Protein AF-A0A2N8KEJ4-F1 (afdb_monomer_lite)

Structure (mmCIF, N/CA/C/O backbone):
data_AF-A0A2N8KEJ4-F1
#
_entry.id   AF-A0A2N8KEJ4-F1
#
loop_
_atom_site.group_PDB
_atom_site.id
_atom_site.type_symbol
_atom_site.label_atom_id
_atom_site.label_alt_id
_atom_site.label_comp_id
_atom_site.label_asym_id
_atom_site.label_entity_id
_atom_site.label_seq_id
_atom_site.pdbx_PDB_ins_code
_atom_site.Cartn_x
_atom_site.Cartn_y
_atom_site.Cartn_z
_atom_site.occupancy
_atom_site.B_iso_or_equiv
_atom_site.auth_seq_id
_atom_site.auth_comp_id
_atom_site.auth_asym_id
_atom_site.auth_atom_id
_atom_site.pdbx_PDB_model_num
ATOM 1 N N . MET A 1 1 ? -19.110 2.164 24.498 1.00 31.22 1 MET A N 1
ATOM 2 C CA . MET A 1 1 ? -17.931 2.039 23.625 1.00 31.22 1 MET A CA 1
ATOM 3 C C . MET A 1 1 ? -18.354 2.560 22.274 1.00 31.22 1 MET A C 1
ATOM 5 O O . MET A 1 1 ? -19.252 1.984 21.683 1.00 31.22 1 MET A O 1
ATOM 9 N N . THR A 1 2 ? -17.861 3.727 21.879 1.00 30.08 2 THR A N 1
ATOM 10 C CA . THR A 1 2 ? -18.043 4.241 20.520 1.00 30.08 2 THR A CA 1
ATOM 11 C C . THR A 1 2 ? -17.070 3.472 19.640 1.00 30.08 2 THR A C 1
ATOM 13 O O . THR A 1 2 ? -15.875 3.493 19.931 1.00 30.08 2 THR A O 1
ATOM 16 N N . ASP A 1 3 ? -17.582 2.759 18.638 1.00 35.62 3 ASP A N 1
ATOM 17 C CA . ASP A 1 3 ? -16.768 2.074 17.635 1.00 35.62 3 ASP A CA 1
ATOM 18 C C . ASP A 1 3 ? -15.816 3.083 16.989 1.00 35.62 3 ASP A C 1
ATOM 20 O O . ASP A 1 3 ? -16.220 3.938 16.206 1.00 35.62 3 ASP A O 1
ATOM 24 N N . LEU A 1 4 ? -14.538 3.011 17.360 1.00 32.78 4 LEU A N 1
ATOM 25 C CA . LEU A 1 4 ? -13.456 3.823 16.791 1.00 32.78 4 LEU A CA 1
ATOM 26 C C . LEU A 1 4 ? -13.095 3.386 15.358 1.00 32.78 4 LEU A C 1
ATOM 28 O O . LEU A 1 4 ? -12.253 4.016 14.726 1.00 32.78 4 LEU A O 1
ATOM 32 N N . PHE A 1 5 ? -13.760 2.347 14.845 1.00 39.84 5 PHE A N 1
ATOM 33 C CA . PHE A 1 5 ? -13.543 1.737 13.536 1.00 39.84 5 PHE A CA 1
ATOM 34 C C . PHE A 1 5 ? -14.835 1.684 12.712 1.00 39.84 5 PHE A C 1
ATOM 36 O O . PHE A 1 5 ? -15.140 0.672 12.087 1.00 39.84 5 PHE A O 1
ATOM 43 N N . ILE A 1 6 ? -15.619 2.770 12.705 1.00 38.09 6 ILE A N 1
ATOM 44 C CA . ILE A 1 6 ? -16.699 2.901 11.717 1.00 38.09 6 ILE A CA 1
ATOM 45 C C . ILE A 1 6 ? -16.049 2.776 10.328 1.00 38.09 6 ILE A C 1
ATOM 47 O O . ILE A 1 6 ? -15.115 3.538 10.053 1.00 38.09 6 ILE A O 1
ATOM 51 N N . PRO A 1 7 ? -16.500 1.847 9.462 1.00 41.84 7 PRO A N 1
ATOM 52 C CA . PRO A 1 7 ? -15.984 1.740 8.107 1.00 41.84 7 PRO A CA 1
ATOM 53 C C . PRO A 1 7 ? -16.160 3.099 7.437 1.00 41.84 7 PRO A C 1
ATOM 55 O O . PRO A 1 7 ? -17.272 3.631 7.390 1.00 41.84 7 PRO A O 1
ATOM 58 N N . THR A 1 8 ? -15.058 3.695 6.984 1.00 46.25 8 THR A N 1
ATOM 59 C CA . THR A 1 8 ? -15.081 4.912 6.168 1.00 46.25 8 THR A CA 1
ATOM 60 C C . THR A 1 8 ? -16.112 4.727 5.066 1.00 46.25 8 THR A C 1
ATOM 62 O O . THR A 1 8 ? -16.034 3.725 4.358 1.00 46.25 8 THR A O 1
ATOM 65 N N . GLN A 1 9 ? -17.073 5.653 4.955 1.00 46.47 9 GLN A N 1
ATOM 66 C CA . GLN A 1 9 ? -18.125 5.606 3.937 1.00 46.47 9 GLN A CA 1
ATOM 67 C C . GLN A 1 9 ? -17.502 5.325 2.568 1.00 46.47 9 GLN A C 1
ATOM 69 O O . GLN A 1 9 ? -16.733 6.133 2.045 1.00 46.47 9 GLN A O 1
ATOM 74 N N . GLN A 1 10 ? -17.790 4.132 2.050 1.00 56.91 10 GLN A N 1
ATOM 75 C CA . GLN A 1 10 ? -17.209 3.613 0.826 1.00 56.91 10 GLN A CA 1
ATOM 76 C C . GLN A 1 10 ? -17.899 4.248 -0.382 1.00 56.91 10 GLN A C 1
ATOM 78 O O . GLN A 1 10 ? -18.987 4.822 -0.293 1.00 56.91 10 GLN A O 1
ATOM 83 N N . THR A 1 11 ? -17.230 4.182 -1.528 1.00 53.50 11 THR A N 1
ATOM 84 C CA . THR A 1 11 ? -17.717 4.725 -2.794 1.00 53.50 11 THR A CA 1
ATOM 85 C C . THR A 1 11 ? -19.124 4.219 -3.102 1.00 53.50 11 THR A C 1
ATOM 87 O O . THR A 1 11 ? -19.330 3.031 -3.342 1.00 53.50 11 THR A O 1
ATOM 90 N N . SER A 1 12 ? -20.098 5.129 -3.134 1.00 65.56 12 SER A N 1
ATOM 91 C CA . SER A 1 12 ? -21.459 4.810 -3.551 1.00 65.56 12 SER A CA 1
ATOM 92 C C . SER A 1 12 ? -21.474 4.493 -5.049 1.00 65.56 12 SER A C 1
ATOM 94 O O . SER A 1 12 ? -21.357 5.403 -5.872 1.00 65.56 12 SER A O 1
ATOM 96 N N . GLY A 1 13 ? -21.614 3.220 -5.413 1.00 83.81 13 GLY A N 1
ATOM 97 C CA . GLY A 1 13 ? -21.764 2.794 -6.803 1.00 83.81 13 GLY A CA 1
ATOM 98 C C . GLY A 1 13 ? -21.164 1.416 -7.079 1.00 83.81 13 GLY A C 1
ATOM 99 O O . GLY A 1 13 ? -20.480 0.865 -6.217 1.00 83.81 13 GLY A O 1
ATOM 100 N N . PRO A 1 14 ? -21.408 0.854 -8.275 1.00 93.00 14 PRO A N 1
ATOM 101 C CA . PRO A 1 14 ? -20.879 -0.450 -8.635 1.00 93.00 14 PRO A CA 1
ATOM 102 C C . PRO A 1 14 ? -19.350 -0.485 -8.603 1.00 93.00 14 PRO A C 1
ATOM 104 O O . PRO A 1 14 ? -18.699 0.442 -9.084 1.00 93.00 14 PRO A O 1
ATOM 107 N N . VAL A 1 15 ? -18.789 -1.579 -8.089 1.00 93.88 15 VAL A N 1
ATOM 108 C CA . VAL A 1 15 ? -17.341 -1.817 -8.040 1.00 93.88 15 VAL A CA 1
ATOM 109 C C . VAL A 1 15 ? -16.977 -3.080 -8.808 1.00 93.88 15 VAL A C 1
ATOM 111 O O . VAL A 1 15 ? -17.753 -4.036 -8.869 1.00 93.88 15 VAL A O 1
ATOM 114 N N . GLU A 1 16 ? -15.786 -3.086 -9.396 1.00 94.62 16 GLU A N 1
ATOM 115 C CA . GLU A 1 16 ? -15.194 -4.261 -10.030 1.00 94.62 16 GLU A CA 1
ATOM 116 C C . GLU A 1 16 ? -14.174 -4.891 -9.073 1.00 94.62 16 GLU A C 1
ATOM 118 O O . GLU A 1 16 ? -13.400 -4.192 -8.416 1.00 94.62 16 GLU A O 1
ATOM 123 N N . CYS A 1 17 ? -14.208 -6.215 -8.947 1.00 95.44 17 CYS A N 1
ATOM 124 C CA . CYS A 1 17 ? -13.265 -6.968 -8.139 1.00 95.44 17 CYS A CA 1
ATOM 125 C C . CYS A 1 17 ? -12.987 -8.340 -8.765 1.00 95.44 17 CYS A C 1
ATOM 127 O O . CYS A 1 17 ? -13.848 -9.223 -8.757 1.00 95.44 17 CYS A O 1
ATOM 129 N N . LEU A 1 18 ? -11.758 -8.513 -9.261 1.00 94.75 18 LEU A N 1
ATOM 130 C CA . LEU A 1 18 ? -11.230 -9.760 -9.832 1.00 94.75 18 LEU A CA 1
ATOM 131 C C . LEU A 1 18 ? -12.086 -10.328 -10.983 1.00 94.75 18 LEU A C 1
ATOM 133 O O . LEU A 1 18 ? -12.315 -11.529 -11.087 1.00 94.75 18 LEU A O 1
ATOM 137 N N . GLY A 1 19 ? -12.563 -9.460 -11.870 1.00 94.25 19 GLY A N 1
ATOM 138 C CA . GLY A 1 19 ? -13.395 -9.773 -13.031 1.00 94.25 19 GLY A CA 1
ATOM 139 C C . GLY A 1 19 ? -14.899 -9.810 -12.745 1.00 94.25 19 GLY A C 1
ATOM 140 O O . GLY A 1 19 ? -15.677 -10.088 -13.657 1.00 94.25 19 GLY A O 1
ATOM 141 N N . GLN A 1 20 ? -15.324 -9.533 -11.510 1.00 96.19 20 GLN A N 1
ATOM 142 C CA . GLN A 1 20 ? -16.729 -9.544 -11.099 1.00 96.19 20 GLN A CA 1
ATOM 143 C C . GLN A 1 20 ? -17.221 -8.137 -10.759 1.00 96.19 20 GLN A C 1
ATOM 145 O O . GLN A 1 20 ? -16.488 -7.331 -10.192 1.00 96.19 20 GLN A O 1
ATOM 150 N N . THR A 1 21 ? -18.483 -7.841 -11.073 1.00 97.06 21 THR A N 1
ATOM 151 C CA . THR A 1 21 ? -19.117 -6.560 -10.732 1.00 97.06 21 THR A CA 1
ATOM 152 C C . THR A 1 21 ? -20.064 -6.728 -9.552 1.00 97.06 21 THR A C 1
ATOM 154 O O . THR A 1 21 ? -20.943 -7.588 -9.568 1.00 97.06 21 THR A O 1
ATOM 157 N N . PHE A 1 22 ? -19.921 -5.857 -8.560 1.00 96.75 22 PHE A N 1
ATOM 158 C CA . PHE A 1 22 ? -20.771 -5.783 -7.378 1.00 96.75 22 PHE A CA 1
ATOM 159 C C . PHE A 1 22 ? -21.518 -4.448 -7.359 1.00 96.75 22 PHE A C 1
ATOM 161 O O . PHE A 1 22 ? -21.006 -3.463 -7.889 1.00 96.75 22 PHE A O 1
ATOM 168 N N . PRO A 1 23 ? -22.716 -4.375 -6.758 1.00 96.31 23 PRO A N 1
ATOM 169 C CA . PRO A 1 23 ? -23.488 -3.133 -6.700 1.00 96.31 23 PRO A CA 1
ATOM 170 C C . PRO A 1 23 ? -22.874 -2.066 -5.777 1.00 96.31 23 PRO A C 1
ATOM 172 O O . PRO A 1 23 ? -23.171 -0.887 -5.956 1.00 96.31 23 PRO A O 1
ATOM 175 N N . SER A 1 24 ? -22.041 -2.470 -4.813 1.00 94.31 24 SER A N 1
ATOM 176 C CA . SER A 1 24 ? -21.255 -1.591 -3.940 1.00 94.31 24 SER A CA 1
ATOM 177 C C . SER A 1 24 ? -20.043 -2.328 -3.363 1.00 94.31 24 SER A C 1
ATOM 179 O O . SER A 1 24 ? -19.950 -3.558 -3.476 1.00 94.31 24 SER A O 1
ATOM 181 N N . ASP A 1 25 ? -19.127 -1.588 -2.730 1.00 90.19 25 ASP A N 1
ATOM 182 C CA . ASP A 1 25 ? -17.984 -2.186 -2.035 1.00 90.19 25 ASP A CA 1
ATOM 183 C C . ASP A 1 25 ? -18.412 -3.017 -0.815 1.00 90.19 25 ASP A C 1
ATOM 185 O O . ASP A 1 25 ? -17.851 -4.082 -0.569 1.00 90.19 25 ASP A O 1
ATOM 189 N N . GLU A 1 26 ? -19.489 -2.629 -0.130 1.00 92.69 26 GLU A N 1
ATOM 190 C CA . GLU A 1 26 ? -20.069 -3.419 0.958 1.00 92.69 26 GLU A CA 1
ATOM 191 C C . GLU A 1 26 ? -20.586 -4.765 0.445 1.00 92.69 26 GLU A C 1
ATOM 193 O O . GLU A 1 26 ? -20.315 -5.802 1.046 1.00 92.69 26 GLU A O 1
ATOM 198 N N . ALA A 1 27 ? -21.278 -4.778 -0.700 1.00 96.06 27 ALA A N 1
ATOM 199 C CA . ALA A 1 27 ? -21.768 -6.016 -1.301 1.00 96.06 27 ALA A CA 1
ATOM 200 C C . ALA A 1 27 ? -20.617 -6.930 -1.758 1.00 96.06 27 ALA A C 1
ATOM 202 O O . ALA A 1 27 ? -20.693 -8.151 -1.589 1.00 96.06 27 ALA A O 1
ATOM 203 N N . ARG A 1 28 ? -19.533 -6.346 -2.295 1.00 96.12 28 ARG A N 1
ATOM 204 C CA . ARG A 1 28 ? -18.277 -7.060 -2.577 1.00 96.12 28 ARG A CA 1
ATOM 205 C C . ARG A 1 28 ? -17.720 -7.670 -1.291 1.00 96.12 28 ARG A C 1
ATOM 207 O O . ARG A 1 28 ? -17.462 -8.873 -1.248 1.00 96.12 28 ARG A O 1
ATOM 214 N N . ARG A 1 29 ? -17.558 -6.870 -0.237 1.00 95.25 29 ARG A N 1
ATOM 215 C CA . ARG A 1 29 ? -17.000 -7.314 1.045 1.00 95.25 29 ARG A CA 1
ATOM 216 C C . ARG A 1 29 ? -17.838 -8.424 1.677 1.00 95.25 29 ARG A C 1
ATOM 218 O O . ARG A 1 29 ? -17.288 -9.443 2.083 1.00 95.25 29 ARG A O 1
ATOM 225 N N . GLU A 1 30 ? -19.162 -8.280 1.717 1.00 97.56 30 GLU A N 1
ATOM 226 C CA . GLU A 1 30 ? -20.077 -9.308 2.228 1.00 97.56 30 GLU A CA 1
ATOM 227 C C . GLU A 1 30 ? -19.959 -10.632 1.466 1.00 97.56 30 GLU A C 1
ATOM 229 O O . GLU A 1 30 ? -20.004 -11.703 2.075 1.00 97.56 30 GLU A O 1
ATOM 234 N N . HIS A 1 31 ? -19.817 -10.573 0.139 1.00 97.94 31 HIS A N 1
ATOM 235 C CA . HIS A 1 31 ? -19.620 -11.759 -0.688 1.00 97.94 31 HIS A CA 1
ATOM 236 C C . HIS A 1 31 ? -18.330 -12.495 -0.307 1.00 97.94 31 HIS A C 1
ATOM 238 O O . HIS A 1 31 ? -18.370 -13.681 0.027 1.00 97.94 31 HIS A O 1
ATOM 244 N N . TYR A 1 32 ? -17.197 -11.793 -0.284 1.00 98.38 32 TYR A N 1
ATOM 245 C CA . TYR A 1 32 ? -15.905 -12.411 0.012 1.00 98.38 32 TYR A CA 1
ATOM 246 C C . TYR A 1 32 ? -15.744 -12.819 1.482 1.00 98.38 32 TYR A C 1
ATOM 248 O O . TYR A 1 32 ? -15.066 -13.806 1.764 1.00 98.38 32 TYR A O 1
ATOM 256 N N . LEU A 1 33 ? -16.407 -12.143 2.426 1.00 98.44 33 LEU A N 1
ATOM 257 C CA . LEU A 1 33 ? -16.459 -12.585 3.822 1.00 98.44 33 LEU A CA 1
ATOM 258 C C . LEU A 1 33 ? -17.188 -13.919 3.980 1.00 98.44 33 LEU A C 1
ATOM 260 O O . LEU A 1 33 ? -16.747 -14.756 4.763 1.00 98.44 33 LEU A O 1
ATOM 264 N N . LYS A 1 34 ? -18.271 -14.152 3.226 1.00 98.50 34 LYS A N 1
ATOM 265 C CA . LYS A 1 34 ? -18.960 -15.454 3.223 1.00 98.50 34 LYS A CA 1
ATOM 266 C C . LYS A 1 34 ? -18.036 -16.557 2.708 1.00 98.50 34 LYS A C 1
ATOM 268 O O . LYS A 1 34 ? -17.926 -17.594 3.357 1.00 98.50 34 LYS A O 1
ATOM 273 N N . LEU A 1 35 ? -17.318 -16.304 1.611 1.00 98.38 35 LEU A N 1
ATOM 274 C CA . LEU A 1 35 ? -16.328 -17.246 1.075 1.00 98.38 35 LEU A CA 1
ATOM 275 C C . LEU A 1 35 ? -15.191 -17.512 2.070 1.00 98.38 35 LEU A C 1
ATOM 277 O O . LEU A 1 35 ? -14.803 -18.661 2.277 1.00 98.38 35 LEU A O 1
ATOM 281 N N . LEU A 1 36 ? -14.678 -16.471 2.731 1.00 98.25 36 LEU A N 1
ATOM 282 C CA . LEU A 1 36 ? -13.646 -16.616 3.757 1.00 98.25 36 LEU A CA 1
ATOM 283 C C . LEU A 1 36 ? -14.159 -17.445 4.944 1.00 98.25 36 LEU A C 1
ATOM 285 O O . LEU A 1 36 ? -13.473 -18.362 5.386 1.00 98.25 36 LEU A O 1
ATOM 289 N N . ALA A 1 37 ? -15.381 -17.191 5.417 1.00 98.25 37 ALA A N 1
ATOM 290 C CA . ALA A 1 37 ? -16.003 -17.955 6.499 1.00 98.25 37 ALA A CA 1
ATOM 291 C C . ALA A 1 37 ? -16.189 -19.441 6.147 1.00 98.25 37 ALA A C 1
ATOM 293 O O . ALA A 1 37 ? -16.113 -20.303 7.023 1.00 98.25 37 ALA A O 1
ATOM 294 N N . GLU A 1 38 ? -16.425 -19.767 4.875 1.00 98.00 38 GLU A N 1
ATOM 295 C CA . GLU A 1 38 ? -16.440 -21.151 4.396 1.00 98.00 38 GLU A CA 1
ATOM 296 C C . GLU A 1 38 ? -15.037 -21.766 4.393 1.00 98.00 38 GLU A C 1
ATOM 298 O O . GLU A 1 38 ? -14.866 -22.874 4.901 1.00 98.00 38 GLU A O 1
ATOM 303 N N . LYS A 1 39 ? -14.023 -21.038 3.906 1.00 97.00 39 LYS A N 1
ATOM 304 C CA . LYS A 1 39 ? -12.620 -21.490 3.917 1.00 97.00 39 LYS A CA 1
ATOM 305 C C . LYS A 1 39 ? -12.096 -21.746 5.330 1.00 97.00 39 LYS A C 1
ATOM 307 O O . LYS A 1 39 ? -11.392 -22.726 5.541 1.00 97.00 39 LYS A O 1
ATOM 312 N N . LEU A 1 40 ? -12.484 -20.938 6.316 1.00 97.06 40 LEU A N 1
ATOM 313 C CA . LEU A 1 40 ? -12.072 -21.107 7.718 1.00 97.06 40 LEU A CA 1
ATOM 314 C C . LEU A 1 40 ? -12.573 -22.411 8.369 1.00 97.06 40 LEU A C 1
ATOM 316 O O . LEU A 1 40 ? -12.001 -22.862 9.368 1.00 97.06 40 LEU A O 1
ATOM 320 N N . LYS A 1 41 ? -13.605 -23.047 7.799 1.00 96.56 41 LYS A N 1
ATOM 321 C CA . LYS A 1 41 ? -14.108 -24.355 8.249 1.00 96.56 41 LYS A CA 1
ATOM 322 C C . LYS A 1 41 ? -13.265 -25.525 7.742 1.00 96.56 41 LYS A C 1
ATOM 324 O O . LYS A 1 41 ? -13.420 -26.626 8.265 1.00 96.56 41 LYS A O 1
ATOM 329 N N . ASP A 1 42 ? -12.407 -25.309 6.745 1.00 96.44 42 ASP A N 1
ATOM 330 C CA . ASP A 1 42 ? -11.531 -26.338 6.188 1.00 96.44 42 ASP A CA 1
ATOM 331 C C . ASP A 1 42 ? -10.339 -26.607 7.134 1.00 96.44 42 ASP A C 1
ATOM 333 O O . ASP A 1 42 ? -9.504 -25.720 7.354 1.00 96.44 42 ASP A O 1
ATOM 337 N N . PRO A 1 43 ? -10.215 -27.825 7.701 1.00 95.06 4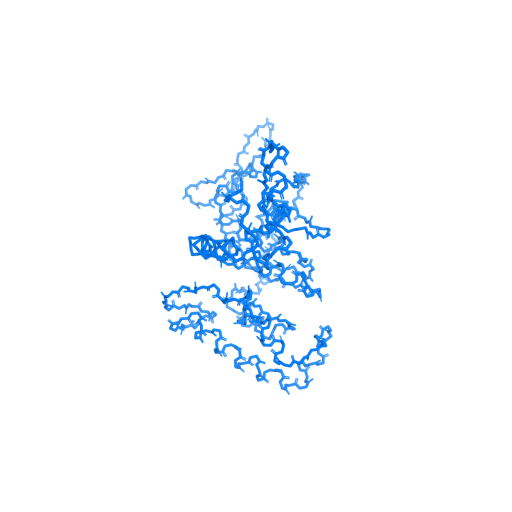3 PRO A N 1
ATOM 338 C CA . PRO A 1 43 ? -9.094 -28.169 8.566 1.00 95.06 43 PRO A CA 1
ATOM 339 C C . PRO A 1 43 ? -7.737 -28.126 7.858 1.00 95.06 43 PRO A C 1
ATOM 341 O O . PRO A 1 43 ? -6.739 -27.853 8.521 1.00 95.06 43 PRO A O 1
ATOM 344 N N . GLU A 1 44 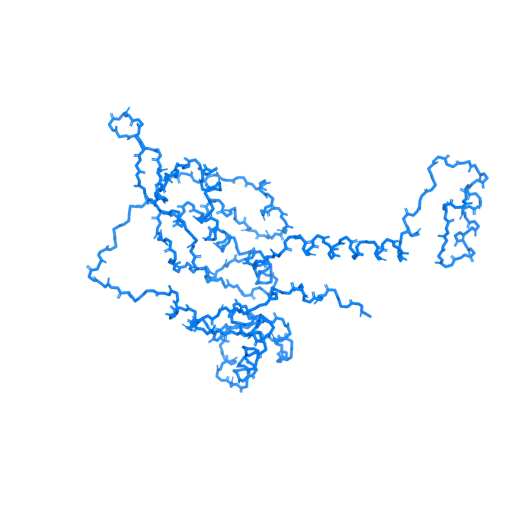? -7.668 -28.391 6.549 1.00 95.81 44 GLU A N 1
ATOM 345 C CA . GLU A 1 44 ? -6.404 -28.341 5.802 1.00 95.81 44 GLU A CA 1
ATOM 346 C C . GLU A 1 44 ? -5.931 -26.901 5.609 1.00 95.81 44 GLU A C 1
ATOM 348 O O . GLU A 1 44 ? -4.748 -26.613 5.782 1.00 95.81 44 GLU A O 1
ATOM 353 N N . PHE A 1 45 ? -6.854 -25.967 5.365 1.00 94.81 45 PHE A N 1
ATOM 354 C CA . PHE A 1 45 ? -6.535 -24.540 5.297 1.00 94.81 45 PHE A CA 1
ATOM 355 C C . PHE A 1 45 ? -5.929 -24.026 6.612 1.00 94.81 45 PHE A C 1
ATOM 357 O O . PHE A 1 45 ? -4.962 -23.266 6.607 1.00 94.81 45 PHE A O 1
ATOM 364 N N . ARG A 1 46 ? -6.421 -24.514 7.756 1.00 93.50 46 ARG A N 1
ATOM 365 C CA . ARG A 1 46 ? -5.884 -24.166 9.083 1.00 93.50 46 ARG A CA 1
ATOM 366 C C . ARG A 1 46 ? -4.521 -24.770 9.405 1.00 93.50 46 ARG A C 1
ATOM 368 O O . ARG A 1 46 ? -3.881 -24.324 10.354 1.00 93.50 46 ARG A O 1
ATOM 375 N N . LYS A 1 47 ? -4.081 -25.788 8.662 1.00 94.75 47 LYS A N 1
ATOM 376 C CA . LYS A 1 47 ? -2.763 -26.412 8.855 1.00 94.75 47 LYS A CA 1
ATOM 377 C C . LYS A 1 47 ? -1.629 -25.632 8.196 1.00 94.75 47 LYS A C 1
ATOM 379 O O . LYS A 1 47 ? -0.473 -25.995 8.405 1.00 94.75 47 LYS A O 1
ATOM 384 N N . ILE A 1 48 ? -1.934 -24.595 7.414 1.00 92.12 48 ILE A N 1
ATOM 385 C CA . ILE A 1 48 ? -0.916 -23.724 6.822 1.00 92.12 48 ILE A CA 1
ATOM 386 C C . ILE A 1 48 ? -0.056 -23.129 7.945 1.00 92.12 48 ILE A C 1
ATOM 388 O O . ILE A 1 48 ? -0.567 -22.606 8.935 1.00 92.12 48 ILE A O 1
ATOM 392 N N . GLU A 1 49 ? 1.263 -23.223 7.806 1.00 87.94 49 GLU A N 1
ATOM 393 C CA . GLU A 1 49 ? 2.192 -22.674 8.791 1.00 87.94 49 GLU A CA 1
ATOM 394 C C . GLU A 1 49 ? 2.008 -21.154 8.930 1.00 87.94 49 GLU A C 1
ATOM 396 O O . GLU A 1 49 ? 1.842 -20.439 7.943 1.00 87.94 49 GLU A O 1
ATOM 401 N N . GLY A 1 50 ? 2.017 -20.659 10.170 1.00 80.75 50 GLY A N 1
ATOM 402 C CA . GLY A 1 50 ? 1.768 -19.245 10.457 1.00 80.75 50 GLY A CA 1
ATOM 403 C C . GLY A 1 50 ? 0.286 -18.855 10.494 1.00 80.75 50 GLY A C 1
ATOM 404 O O . GLY A 1 50 ? -0.013 -17.663 10.564 1.00 80.75 50 GLY A O 1
ATOM 405 N N . PHE A 1 51 ? -0.646 -19.818 10.482 1.00 91.50 51 PHE A N 1
ATOM 406 C CA . PHE A 1 51 ? -2.063 -19.524 10.704 1.00 91.50 51 PHE A CA 1
ATOM 407 C C . PHE A 1 51 ? -2.275 -18.835 12.069 1.00 91.50 51 PHE A C 1
ATOM 409 O O . PHE A 1 51 ? -1.715 -19.287 13.074 1.00 91.50 51 PHE A O 1
ATOM 416 N N . PRO A 1 52 ? -3.077 -17.759 12.146 1.00 89.62 52 PRO A N 1
ATOM 417 C CA . PRO A 1 52 ? -3.298 -17.032 13.393 1.00 89.62 52 PRO A CA 1
ATOM 418 C C . PRO A 1 52 ? -3.967 -17.893 14.473 1.00 89.62 52 PRO A C 1
ATOM 420 O O . PRO A 1 52 ? -4.875 -18.683 14.206 1.00 89.62 52 PRO A O 1
ATOM 423 N N . ILE A 1 53 ? -3.572 -17.667 15.728 1.00 88.88 53 ILE A N 1
ATOM 424 C CA . ILE A 1 53 ? -4.243 -18.223 16.909 1.00 88.88 53 ILE A CA 1
ATOM 425 C C . ILE A 1 53 ? -5.394 -17.276 17.280 1.00 88.88 53 ILE A C 1
ATOM 427 O O . ILE A 1 53 ? -5.224 -16.367 18.091 1.00 88.88 53 ILE A O 1
ATOM 431 N N . GLY A 1 54 ? -6.556 -17.457 16.652 1.00 88.19 54 GLY A N 1
ATOM 432 C CA . GLY A 1 54 ? -7.737 -16.611 16.855 1.00 88.19 54 GLY A CA 1
ATOM 433 C C . GLY A 1 54 ? -9.047 -17.322 16.508 1.00 88.19 54 GLY A C 1
ATOM 434 O O . GLY A 1 54 ? -9.040 -18.382 15.879 1.00 88.19 54 GLY A O 1
ATOM 435 N N . SER A 1 55 ? -10.173 -16.751 16.949 1.00 95.19 55 SER A N 1
ATOM 436 C CA . SER A 1 55 ? -11.504 -17.211 16.539 1.00 95.19 55 SER A CA 1
ATOM 437 C C . SER A 1 55 ? -11.810 -16.792 15.100 1.00 95.19 55 SER A C 1
ATOM 439 O O . SER A 1 55 ? -11.248 -15.821 14.594 1.00 95.19 55 SER A O 1
ATOM 441 N N . ASP A 1 56 ? -12.744 -17.494 14.458 1.00 96.50 56 ASP A N 1
ATOM 442 C CA . ASP A 1 56 ? -13.194 -17.134 13.108 1.00 96.50 56 ASP A CA 1
ATOM 443 C C . ASP A 1 56 ? -13.815 -15.749 13.063 1.00 96.50 56 ASP A C 1
ATOM 445 O O . ASP A 1 56 ? -13.503 -14.979 12.161 1.00 96.50 56 ASP A O 1
ATOM 449 N N . ASP A 1 57 ? -14.605 -15.402 14.077 1.00 96.75 57 ASP A N 1
ATOM 450 C CA . ASP A 1 57 ? -15.213 -14.078 14.185 1.00 96.75 57 ASP A CA 1
ATOM 451 C C . ASP A 1 57 ? -14.148 -12.971 14.188 1.00 96.75 57 ASP A C 1
ATOM 453 O O . ASP A 1 57 ? -14.278 -12.001 13.447 1.00 96.75 57 ASP A O 1
ATOM 457 N N . ALA A 1 58 ? -13.047 -13.152 14.931 1.00 94.88 58 ALA A N 1
ATOM 458 C CA . ALA A 1 58 ? -11.957 -12.178 14.971 1.00 94.88 58 ALA A CA 1
ATOM 459 C C . ALA A 1 58 ? -11.202 -12.091 13.634 1.00 94.88 58 ALA A C 1
ATOM 461 O O . ALA A 1 58 ? -10.825 -11.001 13.205 1.00 94.88 58 ALA A O 1
ATOM 462 N N . ILE A 1 59 ? -10.989 -13.222 12.949 1.00 95.00 59 ILE A N 1
ATOM 463 C CA . ILE A 1 59 ? -10.360 -13.232 11.619 1.00 95.00 59 ILE A CA 1
ATOM 464 C C . ILE A 1 59 ? -11.249 -12.500 10.609 1.00 95.00 59 ILE A C 1
ATOM 466 O O . ILE A 1 59 ? -10.745 -11.694 9.830 1.00 95.00 59 ILE A O 1
ATOM 470 N N . LEU A 1 60 ? -12.557 -12.762 10.617 1.00 96.81 60 LEU A N 1
ATOM 471 C CA . LEU A 1 60 ? -13.523 -12.138 9.711 1.00 96.81 60 LEU A CA 1
ATOM 472 C C . LEU A 1 60 ? -13.660 -10.634 9.970 1.00 96.81 60 LEU A C 1
ATOM 474 O O . LEU A 1 60 ? -13.674 -9.854 9.019 1.00 96.81 60 LEU A O 1
ATOM 478 N N . GLU A 1 61 ? -13.719 -10.223 11.237 1.00 95.00 61 GLU A N 1
ATOM 479 C CA . GLU A 1 61 ? -13.805 -8.816 11.642 1.00 95.00 61 GLU A CA 1
ATOM 480 C C . GLU A 1 61 ? -12.580 -8.018 11.183 1.00 95.00 61 GLU A C 1
ATOM 482 O O . GLU A 1 61 ? -12.721 -6.931 10.624 1.00 95.00 61 GLU A O 1
ATOM 487 N N . LEU A 1 62 ? -11.384 -8.588 11.352 1.00 92.25 62 LEU A N 1
ATOM 488 C CA . LEU A 1 62 ? -10.123 -7.952 10.977 1.00 92.25 62 LEU A CA 1
ATOM 489 C C . LEU A 1 62 ? -9.796 -8.053 9.482 1.00 92.25 62 LEU A C 1
ATOM 491 O O . LEU A 1 62 ? -8.765 -7.528 9.079 1.00 92.25 62 LEU A O 1
ATOM 495 N N . SER A 1 63 ? -10.606 -8.724 8.661 1.00 94.38 63 SER A N 1
ATOM 496 C CA . SER A 1 63 ? -10.325 -8.910 7.231 1.00 94.38 63 SER A CA 1
ATOM 497 C C . SER A 1 63 ? -11.136 -7.962 6.335 1.00 94.38 63 SER A C 1
ATOM 499 O O . SER A 1 63 ? -12.282 -7.600 6.624 1.00 94.38 63 SER A O 1
ATOM 501 N N . ASP A 1 64 ? -10.549 -7.626 5.186 1.00 94.88 64 ASP A N 1
ATOM 502 C CA . ASP A 1 64 ? -11.223 -7.009 4.038 1.00 94.88 64 ASP A CA 1
ATOM 503 C C . ASP A 1 64 ? -10.919 -7.820 2.761 1.00 94.88 64 ASP A C 1
ATOM 505 O O . ASP A 1 64 ? -10.114 -7.426 1.907 1.00 94.88 64 ASP A O 1
ATOM 509 N N . PRO A 1 65 ? -11.487 -9.034 2.651 1.00 96.38 65 PRO A N 1
ATOM 510 C CA . PRO A 1 65 ? -11.200 -9.916 1.534 1.00 96.38 65 PRO A CA 1
ATOM 511 C C . PRO A 1 65 ? -11.840 -9.378 0.242 1.00 96.38 65 PRO A C 1
ATOM 513 O O . PRO A 1 65 ? -12.908 -8.772 0.309 1.00 96.38 65 PRO A O 1
ATOM 516 N N . PRO A 1 66 ? -11.231 -9.609 -0.936 1.00 96.38 66 PRO A N 1
ATOM 517 C CA . PRO A 1 66 ? -10.112 -10.527 -1.154 1.00 96.38 66 PRO A CA 1
ATOM 518 C C . PRO A 1 66 ? -8.730 -9.877 -0.997 1.00 96.38 66 PRO A C 1
ATOM 520 O O . PRO A 1 66 ? -7.723 -10.576 -1.060 1.00 96.38 66 PRO A O 1
ATOM 523 N N . TYR A 1 67 ? -8.654 -8.559 -0.807 1.00 94.31 67 TYR A N 1
ATOM 524 C CA . TYR A 1 67 ? -7.386 -7.826 -0.860 1.00 94.31 67 TYR A CA 1
ATOM 525 C C . TYR A 1 67 ? -6.602 -7.847 0.456 1.00 94.31 67 TYR A C 1
ATOM 527 O O . TYR A 1 67 ? -5.382 -7.688 0.436 1.00 94.31 67 TYR A O 1
ATOM 535 N N . TYR A 1 68 ? -7.265 -8.102 1.585 1.00 95.19 68 TYR A N 1
ATOM 536 C CA . TYR A 1 68 ? -6.619 -8.240 2.884 1.00 95.19 68 TYR A CA 1
ATOM 537 C C . TYR A 1 68 ? -7.316 -9.283 3.760 1.00 95.19 68 TYR A C 1
ATOM 539 O O . TYR A 1 68 ? -8.532 -9.258 3.950 1.00 95.19 68 TYR A O 1
ATOM 547 N N . THR A 1 69 ? -6.535 -10.192 4.338 1.00 94.56 69 THR A N 1
ATOM 548 C CA . THR A 1 69 ? -7.019 -11.189 5.295 1.00 94.56 69 THR A CA 1
ATOM 549 C C . THR A 1 69 ? -6.101 -11.243 6.505 1.00 94.56 69 THR A C 1
ATOM 551 O O . THR A 1 69 ? -4.881 -11.232 6.369 1.00 94.56 69 THR A O 1
ATOM 554 N N . ALA A 1 70 ? -6.679 -11.386 7.697 1.00 93.38 70 ALA A N 1
ATOM 555 C CA . ALA A 1 70 ? -5.936 -11.574 8.948 1.00 93.38 70 ALA A CA 1
ATOM 556 C C . ALA A 1 70 ? -5.365 -13.004 9.117 1.00 93.38 70 ALA A C 1
ATOM 558 O O . ALA A 1 70 ? -4.947 -13.391 10.204 1.00 93.38 70 ALA A O 1
ATOM 559 N N . CYS A 1 71 ? -5.375 -13.800 8.046 1.00 93.38 71 CYS A N 1
ATOM 560 C CA . CYS A 1 71 ? -4.874 -15.170 7.929 1.00 93.38 71 CYS A CA 1
ATOM 561 C C . CYS A 1 71 ? -4.250 -15.357 6.524 1.00 93.38 71 CYS A C 1
ATOM 563 O O . CYS A 1 71 ? -4.361 -14.431 5.710 1.00 93.38 71 CYS A O 1
ATOM 565 N N . PRO A 1 72 ? -3.607 -16.501 6.200 1.00 93.44 72 PRO A N 1
ATOM 566 C CA . PRO A 1 72 ? -3.148 -16.781 4.837 1.00 93.44 72 PRO A CA 1
ATOM 567 C C . PRO A 1 72 ? -4.256 -16.516 3.810 1.00 93.44 72 PRO A C 1
ATOM 569 O O . PRO A 1 72 ? -5.352 -17.043 3.949 1.00 93.44 72 PRO A O 1
ATOM 572 N N . ASN A 1 73 ? -4.003 -15.671 2.810 1.00 94.69 73 ASN A N 1
ATOM 573 C CA . ASN A 1 73 ? -5.064 -15.185 1.928 1.00 94.69 73 ASN A CA 1
ATOM 574 C C . ASN A 1 73 ? -5.509 -16.275 0.931 1.00 94.69 73 ASN A C 1
ATOM 576 O O . ASN A 1 73 ? -4.730 -16.612 0.033 1.00 94.69 73 ASN A O 1
ATOM 580 N N . PRO A 1 74 ? -6.746 -16.809 1.025 1.00 95.56 74 PRO A N 1
ATOM 581 C CA . PRO A 1 74 ? -7.201 -17.879 0.141 1.00 95.56 74 PRO A CA 1
ATOM 582 C C . PRO A 1 74 ? -7.523 -17.396 -1.283 1.00 95.56 74 PRO A C 1
ATOM 584 O O . PRO A 1 74 ? -7.762 -18.229 -2.150 1.00 95.56 74 PRO A O 1
ATOM 587 N N . PHE A 1 75 ? -7.527 -16.082 -1.529 1.00 97.00 75 PHE A N 1
ATOM 588 C CA . PHE A 1 75 ? -7.869 -15.457 -2.813 1.00 97.00 75 PHE A CA 1
ATOM 589 C C . PHE A 1 75 ? -6.631 -15.010 -3.608 1.00 97.00 75 PHE A C 1
ATOM 591 O O . PHE A 1 75 ? -6.750 -14.364 -4.650 1.00 97.00 75 PHE A O 1
ATOM 598 N N . VAL A 1 76 ? -5.420 -15.324 -3.127 1.00 95.19 76 VAL A N 1
ATOM 599 C CA . VAL A 1 76 ? -4.172 -14.938 -3.807 1.00 95.19 76 VAL A CA 1
ATOM 600 C C . VAL A 1 76 ? -4.066 -15.550 -5.206 1.00 95.19 76 VAL A C 1
ATOM 602 O O . VAL A 1 76 ? -3.539 -14.914 -6.115 1.00 95.19 76 VAL A O 1
ATOM 605 N N . GLU A 1 77 ? -4.604 -16.756 -5.400 1.00 95.38 77 GLU A N 1
ATOM 606 C CA . GLU A 1 77 ? -4.627 -17.409 -6.707 1.00 95.38 77 GLU A CA 1
ATOM 607 C C . GLU A 1 77 ? -5.514 -16.641 -7.694 1.00 95.38 77 GLU A C 1
ATOM 609 O O . GLU A 1 77 ? -5.050 -16.318 -8.785 1.00 95.38 77 GLU A O 1
ATOM 614 N N . ASP A 1 78 ? -6.727 -16.257 -7.285 1.00 96.56 78 ASP A N 1
ATOM 615 C CA . ASP A 1 78 ? -7.642 -15.451 -8.105 1.00 96.56 78 ASP A CA 1
ATOM 616 C C . ASP A 1 78 ? -7.000 -14.107 -8.490 1.00 96.56 78 ASP A C 1
ATOM 618 O O . ASP A 1 78 ? -7.082 -13.662 -9.638 1.00 96.56 78 ASP A O 1
ATOM 622 N N . PHE A 1 79 ? -6.287 -13.477 -7.549 1.00 96.50 79 PHE A N 1
ATOM 623 C CA . PHE A 1 79 ? -5.538 -12.246 -7.803 1.00 96.50 79 PHE A CA 1
ATOM 624 C C . PHE A 1 79 ? -4.436 -12.441 -8.854 1.00 96.50 79 PHE A C 1
ATOM 626 O O . PHE A 1 79 ? -4.313 -11.637 -9.783 1.00 96.50 79 PHE A O 1
ATOM 633 N N . ILE A 1 80 ? -3.636 -13.506 -8.733 1.00 96.38 80 ILE A N 1
ATOM 634 C CA . ILE A 1 80 ? -2.559 -13.820 -9.682 1.00 96.38 80 ILE A CA 1
ATOM 635 C C . ILE A 1 80 ? -3.133 -14.182 -11.053 1.00 96.38 80 ILE A C 1
ATOM 637 O O . ILE A 1 80 ? -2.583 -13.751 -12.060 1.00 96.38 80 ILE A O 1
ATOM 641 N N . GLN A 1 81 ? -4.230 -14.933 -11.119 1.00 95.44 81 GLN A N 1
ATOM 642 C CA . GLN A 1 81 ? -4.878 -15.273 -12.386 1.00 95.44 81 GLN A CA 1
ATOM 643 C C . GLN A 1 81 ? -5.434 -14.031 -13.093 1.00 95.44 81 GLN A C 1
ATOM 645 O O . GLN A 1 81 ? -5.344 -13.932 -14.315 1.00 95.44 81 GLN A O 1
ATOM 650 N N . HIS A 1 82 ? -5.979 -13.075 -12.336 1.00 95.69 82 HIS A N 1
ATOM 651 C CA . HIS A 1 82 ? -6.560 -11.859 -12.896 1.00 95.69 82 HIS A CA 1
ATOM 652 C C . HIS A 1 82 ? -5.503 -10.848 -13.375 1.00 95.69 82 HIS A C 1
ATOM 654 O O . HIS A 1 82 ? -5.654 -10.260 -14.444 1.00 95.69 82 HIS A O 1
ATOM 660 N N . TYR A 1 83 ? -4.441 -10.623 -12.593 1.00 95.19 83 TYR A N 1
ATOM 661 C CA . TYR A 1 83 ? -3.436 -9.587 -12.884 1.00 95.19 83 TYR A CA 1
ATOM 662 C C . TYR A 1 83 ? -2.129 -10.119 -13.482 1.00 95.19 83 TYR A C 1
ATOM 664 O O . TYR A 1 83 ? -1.372 -9.363 -14.091 1.00 95.19 83 TYR A O 1
ATOM 672 N N . GLY A 1 84 ? -1.824 -11.394 -13.268 1.00 93.44 84 GLY A N 1
ATOM 673 C CA . GLY A 1 84 ? -0.585 -12.018 -13.701 1.00 93.44 84 GLY A CA 1
ATOM 674 C C . GLY A 1 84 ? -0.551 -12.320 -15.193 1.00 93.44 84 GLY A C 1
ATOM 675 O O . GLY A 1 84 ? -1.557 -12.329 -15.898 1.00 93.44 84 GLY A O 1
ATOM 676 N N . LYS A 1 85 ? 0.657 -12.601 -15.677 1.00 90.75 85 LYS A N 1
ATOM 677 C CA . LYS A 1 85 ? 0.910 -13.082 -17.035 1.00 90.75 85 LYS A CA 1
ATOM 678 C C . LYS A 1 85 ? 1.522 -14.470 -16.933 1.00 90.75 85 LYS A C 1
ATOM 680 O O . LYS A 1 85 ? 2.380 -14.703 -16.081 1.00 90.75 85 LYS A O 1
ATOM 685 N N . SER A 1 86 ? 1.098 -15.386 -17.798 1.00 89.69 86 SER A N 1
ATOM 686 C CA . SER A 1 86 ? 1.739 -16.696 -17.891 1.00 89.69 86 SER A CA 1
ATOM 687 C C . SER A 1 86 ? 3.208 -16.533 -18.279 1.00 89.69 86 SER A C 1
ATOM 689 O O . SER A 1 86 ? 3.545 -15.710 -19.130 1.00 89.69 86 SER A O 1
ATOM 691 N N . TYR A 1 87 ? 4.079 -17.321 -17.651 1.00 88.25 87 TYR A N 1
ATOM 692 C CA . TYR A 1 87 ? 5.493 -17.332 -17.996 1.00 88.25 87 TYR A CA 1
ATOM 693 C C . TYR A 1 87 ? 5.687 -17.870 -19.418 1.00 88.25 87 TYR A C 1
ATOM 695 O O . TYR A 1 87 ? 5.251 -18.978 -19.731 1.00 88.25 87 TYR A O 1
ATOM 703 N N . ASP A 1 88 ? 6.365 -17.090 -20.258 1.00 88.12 88 ASP A N 1
ATOM 704 C CA . ASP A 1 88 ? 6.745 -17.479 -21.611 1.00 88.12 88 ASP A CA 1
ATOM 705 C C . ASP A 1 88 ? 8.264 -17.668 -21.679 1.00 88.12 88 ASP A C 1
ATOM 707 O O . ASP A 1 88 ? 9.031 -16.705 -21.729 1.00 88.12 88 ASP A O 1
ATOM 711 N N . SER A 1 89 ? 8.706 -18.927 -21.697 1.00 91.44 89 SER A N 1
ATOM 712 C CA . SER A 1 89 ? 10.128 -19.277 -21.779 1.00 91.44 89 SER A CA 1
ATOM 713 C C . SER A 1 89 ? 10.783 -18.893 -23.110 1.00 91.44 89 SER A C 1
ATOM 715 O O . SER A 1 89 ? 12.007 -18.959 -23.218 1.00 91.44 89 SER A O 1
ATOM 717 N N . SER A 1 90 ? 10.001 -18.548 -24.140 1.00 92.88 90 SER A N 1
ATOM 718 C CA . SER A 1 90 ? 10.532 -18.090 -25.428 1.00 92.88 90 SER A CA 1
ATOM 719 C C . SER A 1 90 ? 11.000 -16.634 -25.390 1.00 92.88 90 SER A C 1
ATOM 721 O O . SER A 1 90 ? 11.820 -16.235 -26.220 1.00 92.88 90 SER A O 1
ATOM 723 N N . VAL A 1 91 ? 10.533 -15.854 -24.411 1.00 87.62 91 VAL A N 1
ATOM 724 C CA . VAL A 1 91 ? 10.944 -14.465 -24.216 1.00 87.62 91 VAL A CA 1
ATOM 725 C C . VAL A 1 91 ? 12.197 -14.438 -23.336 1.00 87.62 91 VAL A C 1
ATOM 727 O O . VAL A 1 91 ? 12.129 -14.782 -22.153 1.00 87.62 91 VAL A O 1
ATOM 730 N N . PRO A 1 92 ? 13.364 -14.031 -23.865 1.00 85.31 92 PRO A N 1
ATOM 731 C CA . PRO A 1 92 ? 14.571 -13.951 -23.059 1.00 85.31 92 PRO A CA 1
ATOM 732 C C . PRO A 1 92 ? 14.437 -12.834 -22.018 1.00 85.31 92 PRO A C 1
ATOM 734 O O . PRO A 1 92 ? 14.038 -11.711 -22.332 1.00 85.31 92 PRO A O 1
ATOM 737 N N . TYR A 1 93 ? 14.819 -13.123 -20.774 1.00 82.06 93 TYR A N 1
ATOM 738 C CA . TYR A 1 93 ? 14.905 -12.102 -19.735 1.00 82.06 93 TYR A CA 1
ATOM 739 C C . TYR A 1 93 ? 16.153 -11.242 -19.960 1.00 82.06 93 TYR A C 1
ATOM 741 O O . TYR A 1 93 ? 17.266 -11.628 -19.602 1.00 82.06 93 TYR A O 1
ATOM 749 N N . ILE A 1 94 ? 15.968 -10.082 -20.589 1.00 82.38 94 ILE A N 1
ATOM 750 C CA . ILE A 1 94 ? 17.041 -9.131 -20.891 1.00 82.38 94 ILE A CA 1
ATOM 751 C C . ILE A 1 94 ? 16.778 -7.851 -20.097 1.00 82.38 94 ILE A C 1
ATOM 753 O O . ILE A 1 94 ? 16.040 -6.969 -20.535 1.00 82.38 94 ILE A O 1
ATOM 757 N N . LYS A 1 95 ? 17.375 -7.759 -18.907 1.00 82.94 95 LYS A N 1
ATOM 758 C CA . LYS A 1 95 ? 17.402 -6.538 -18.095 1.00 82.94 95 LYS A CA 1
ATOM 759 C C . LYS A 1 95 ? 18.829 -6.292 -17.626 1.00 82.94 95 LYS A C 1
ATOM 761 O O . LYS A 1 95 ? 19.474 -7.189 -17.085 1.00 82.94 95 LYS A O 1
ATOM 766 N N . GLU A 1 96 ? 19.318 -5.077 -17.838 1.00 84.00 96 GLU A N 1
ATOM 767 C CA . GLU A 1 96 ? 20.621 -4.677 -17.316 1.00 84.00 96 GLU A CA 1
ATOM 768 C C . GLU A 1 96 ? 20.562 -4.561 -15.786 1.00 84.00 96 GLU A C 1
ATOM 770 O O . GLU A 1 96 ? 19.569 -4.039 -15.256 1.00 84.00 96 GLU A O 1
ATOM 775 N N . PRO A 1 97 ? 21.602 -5.022 -15.065 1.00 86.88 97 PRO A N 1
ATOM 776 C CA . PRO A 1 97 ? 21.691 -4.828 -13.628 1.00 86.88 97 PRO A CA 1
ATOM 777 C C . PRO A 1 97 ? 21.610 -3.346 -13.261 1.00 86.88 97 PRO A C 1
ATOM 779 O O . PRO A 1 97 ? 22.304 -2.503 -13.826 1.00 86.88 97 PRO A O 1
ATOM 782 N N . PHE A 1 98 ? 20.784 -3.035 -12.269 1.00 85.62 98 PHE A N 1
ATOM 783 C CA . PHE A 1 98 ? 20.721 -1.710 -11.676 1.00 85.62 98 PHE A CA 1
ATOM 784 C C . PHE A 1 98 ? 22.023 -1.422 -10.920 1.00 85.62 98 PHE A C 1
ATOM 786 O O . PHE A 1 98 ? 22.252 -1.963 -9.837 1.00 85.62 98 PHE A O 1
ATOM 793 N N . PHE A 1 99 ? 22.872 -0.576 -11.500 1.00 78.12 99 PHE A N 1
ATOM 794 C CA . PHE A 1 99 ? 24.169 -0.194 -10.949 1.00 78.12 99 PHE A CA 1
ATOM 795 C C . PHE A 1 99 ? 24.175 1.306 -10.635 1.00 78.12 99 PHE A C 1
ATOM 797 O O . PHE A 1 99 ? 24.656 2.122 -11.416 1.00 78.12 99 PHE A O 1
ATOM 804 N N . ALA A 1 100 ? 23.570 1.679 -9.508 1.00 78.44 100 ALA A N 1
ATOM 805 C CA . ALA A 1 100 ? 23.630 3.034 -8.971 1.00 78.44 100 ALA A CA 1
ATOM 806 C C . ALA A 1 100 ? 23.489 3.006 -7.447 1.00 78.44 100 ALA A C 1
ATOM 808 O O . ALA A 1 100 ? 22.733 2.196 -6.903 1.00 78.44 100 ALA A O 1
ATOM 809 N N . ASP A 1 101 ? 24.180 3.920 -6.768 1.00 81.00 101 ASP A N 1
ATOM 810 C CA . ASP A 1 101 ? 24.005 4.121 -5.334 1.00 81.00 101 ASP A CA 1
ATOM 811 C C . ASP A 1 101 ? 22.631 4.740 -5.065 1.00 81.00 101 ASP A C 1
ATOM 813 O O . ASP A 1 101 ? 22.311 5.835 -5.534 1.00 81.00 101 ASP A O 1
ATOM 817 N N . VAL A 1 102 ? 21.801 4.039 -4.293 1.00 82.12 102 VAL A N 1
ATOM 818 C CA . VAL A 1 102 ? 20.483 4.533 -3.891 1.00 82.12 102 VAL A CA 1
ATOM 819 C C . VAL A 1 102 ? 20.574 5.104 -2.484 1.00 82.12 102 VAL A C 1
ATOM 821 O O . VAL A 1 102 ? 20.643 4.366 -1.503 1.00 82.12 102 VAL A O 1
ATOM 824 N N . SER A 1 103 ? 20.547 6.432 -2.387 1.00 83.31 103 SER A N 1
ATOM 825 C CA . SER A 1 103 ? 20.479 7.151 -1.117 1.00 83.31 103 SER A CA 1
ATOM 826 C C . SER A 1 103 ? 19.192 7.961 -1.054 1.00 83.31 103 SER A C 1
ATOM 828 O O . SER A 1 103 ? 18.959 8.844 -1.875 1.00 83.31 103 SER A O 1
ATOM 830 N N . GLU A 1 104 ? 18.340 7.649 -0.081 1.00 87.19 104 GLU A N 1
ATOM 831 C CA . GLU A 1 104 ? 17.066 8.333 0.134 1.00 87.19 104 GLU A CA 1
ATOM 832 C C . GLU A 1 104 ? 16.907 8.684 1.617 1.00 87.19 104 GLU A C 1
ATOM 834 O O . GLU A 1 104 ? 17.237 7.904 2.515 1.00 87.19 104 GLU A O 1
ATOM 839 N N . GLY A 1 105 ? 16.392 9.885 1.880 1.00 80.69 105 GLY A N 1
ATOM 840 C CA . GLY A 1 105 ? 16.162 10.375 3.235 1.00 80.69 105 GLY A CA 1
ATOM 841 C C . GLY A 1 105 ? 14.883 9.819 3.870 1.00 80.69 105 GLY A C 1
ATOM 842 O O . GLY A 1 105 ? 13.935 9.423 3.198 1.00 80.69 105 GLY A O 1
ATOM 843 N N . LYS A 1 106 ? 14.812 9.880 5.202 1.00 84.00 106 LYS A N 1
ATOM 844 C CA . LYS A 1 106 ? 13.641 9.474 6.010 1.00 84.00 106 LYS A CA 1
ATOM 845 C C . LYS A 1 106 ? 12.658 10.629 6.267 1.00 84.00 106 LYS A C 1
ATOM 847 O O . LYS A 1 106 ? 11.948 10.650 7.272 1.00 84.00 106 LYS A O 1
ATOM 852 N N . TYR A 1 107 ? 12.672 11.643 5.402 1.00 83.19 107 TYR A N 1
ATOM 853 C CA . TYR A 1 107 ? 11.968 12.908 5.635 1.00 83.19 107 TYR A CA 1
ATOM 854 C C . TYR A 1 107 ? 10.579 12.978 5.011 1.00 83.19 107 TYR A C 1
ATOM 856 O O . TYR A 1 107 ? 9.791 13.825 5.440 1.00 83.19 107 TYR A O 1
ATOM 864 N N . ASP A 1 108 ? 10.307 12.091 4.055 1.00 86.06 108 ASP A N 1
ATOM 865 C CA . ASP A 1 108 ? 9.057 12.022 3.310 1.00 86.06 108 ASP A CA 1
ATOM 866 C C . ASP A 1 108 ? 7.838 11.848 4.247 1.00 86.06 108 ASP A C 1
ATOM 868 O O . ASP A 1 108 ? 7.905 11.039 5.184 1.00 86.06 108 ASP A O 1
ATOM 872 N N . PRO A 1 109 ? 6.727 12.583 4.034 1.00 86.12 109 PRO A N 1
ATOM 873 C CA . PRO A 1 109 ? 5.524 12.462 4.858 1.00 86.12 109 PRO A CA 1
ATOM 874 C C . PRO A 1 109 ? 4.972 11.031 4.951 1.00 86.12 109 PRO A C 1
ATOM 876 O O . PRO A 1 109 ? 4.613 10.594 6.046 1.00 86.12 109 PRO A O 1
ATOM 879 N N . LEU A 1 110 ? 4.977 10.260 3.855 1.00 83.75 110 LEU A N 1
ATOM 880 C CA . LEU A 1 110 ? 4.523 8.861 3.849 1.00 83.75 110 LEU A CA 1
ATOM 881 C C . LEU A 1 110 ? 5.460 7.966 4.663 1.00 83.75 110 LEU A C 1
ATOM 883 O O . LEU A 1 110 ? 5.026 7.023 5.335 1.00 83.75 110 LEU A O 1
ATOM 887 N N . TYR A 1 111 ? 6.760 8.271 4.656 1.00 84.12 111 TYR A N 1
ATOM 888 C CA . TYR A 1 111 ? 7.710 7.578 5.519 1.00 84.12 111 TYR A CA 1
ATOM 889 C C . TYR A 1 111 ? 7.413 7.854 7.002 1.00 84.12 111 TYR A C 1
ATOM 891 O O . TYR A 1 111 ? 7.419 6.916 7.800 1.00 84.12 111 TYR A O 1
ATOM 899 N N . LYS A 1 112 ? 7.096 9.103 7.361 1.00 86.19 112 LYS A N 1
ATOM 900 C CA . LYS A 1 112 ? 6.881 9.546 8.749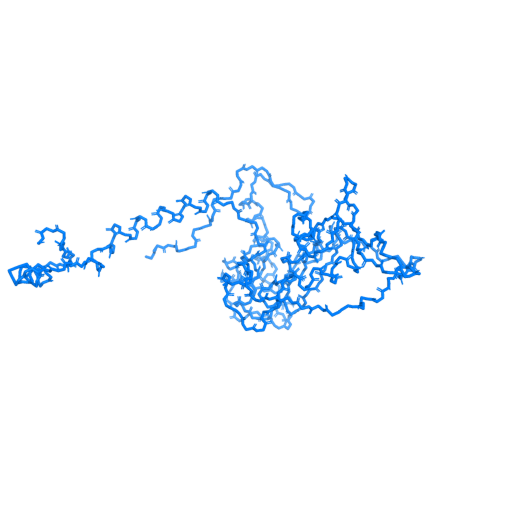 1.00 86.19 112 LYS A CA 1
ATOM 901 C C . LYS A 1 112 ? 5.518 9.208 9.352 1.00 86.19 112 LYS A C 1
ATOM 903 O O . LYS A 1 112 ? 5.426 9.206 10.574 1.00 86.19 112 LYS A O 1
ATOM 908 N N . LEU A 1 113 ? 4.491 8.943 8.538 1.00 83.31 113 LEU A N 1
ATOM 909 C CA . LEU A 1 113 ? 3.105 8.811 9.015 1.00 83.31 113 LEU A CA 1
ATOM 910 C C . LEU A 1 113 ? 2.936 7.796 10.165 1.00 83.31 113 LEU A C 1
ATOM 912 O O . LEU A 1 113 ? 2.214 8.080 11.113 1.00 83.31 113 LEU A O 1
ATOM 916 N N . HIS A 1 114 ? 3.624 6.652 10.114 1.00 82.31 114 HIS A N 1
ATOM 917 C CA . HIS A 1 114 ? 3.629 5.651 11.178 1.00 82.31 114 HIS A CA 1
ATOM 918 C C . HIS A 1 114 ? 5.062 5.164 11.430 1.00 82.31 114 HIS A C 1
ATOM 920 O O . HIS A 1 114 ? 5.741 4.750 10.477 1.00 82.31 114 HIS A O 1
ATOM 926 N N . PRO A 1 115 ? 5.547 5.179 12.686 1.00 81.75 115 PRO A N 1
ATOM 927 C CA . PRO A 1 115 ? 6.833 4.591 13.017 1.00 81.75 115 PRO A CA 1
ATOM 928 C C . PRO A 1 115 ? 6.748 3.071 12.869 1.00 81.75 115 PRO A C 1
ATOM 930 O O . PRO A 1 115 ? 5.831 2.425 13.368 1.00 81.75 115 PRO A O 1
ATOM 933 N N . TYR A 1 116 ? 7.716 2.488 12.179 1.00 82.12 116 TYR A N 1
ATOM 934 C CA . TYR A 1 116 ? 7.896 1.045 12.118 1.00 82.12 116 TYR A CA 1
ATOM 935 C C . TYR A 1 116 ? 9.394 0.770 12.068 1.00 82.12 116 TYR A C 1
ATOM 937 O O . TYR A 1 116 ? 10.142 1.489 11.389 1.00 82.12 116 TYR A O 1
ATOM 945 N N . HIS A 1 117 ? 9.853 -0.222 12.828 1.00 80.25 117 HIS A N 1
ATOM 946 C CA . HIS A 1 117 ? 11.262 -0.592 12.802 1.00 80.25 117 HIS A CA 1
ATOM 947 C C . HIS A 1 117 ? 11.646 -1.053 11.393 1.00 80.25 117 HIS A C 1
ATOM 949 O O . HIS A 1 117 ? 10.813 -1.552 10.646 1.00 80.25 117 HIS A O 1
ATOM 955 N N . THR A 1 118 ? 12.895 -0.788 11.004 1.00 82.00 118 THR A N 1
ATOM 956 C CA . THR A 1 118 ? 13.465 -1.212 9.710 1.00 82.00 118 THR A CA 1
ATOM 957 C C . THR A 1 118 ? 12.706 -0.753 8.454 1.00 82.00 118 THR A C 1
ATOM 959 O O . THR A 1 118 ? 12.929 -1.303 7.380 1.00 82.00 118 THR A O 1
ATOM 962 N N . LYS A 1 119 ? 11.856 0.283 8.541 1.00 86.62 119 LYS A N 1
ATOM 963 C CA . LYS A 1 119 ? 11.171 0.855 7.371 1.00 86.62 119 LYS A CA 1
ATOM 964 C C . LYS A 1 119 ? 12.180 1.370 6.340 1.00 86.62 119 LYS A C 1
ATOM 966 O O . LYS A 1 119 ? 13.088 2.139 6.667 1.00 86.62 119 LYS A O 1
ATOM 971 N N . VAL A 1 120 ? 11.985 0.978 5.085 1.00 89.31 120 VAL A N 1
ATOM 972 C CA . VAL A 1 120 ? 12.775 1.442 3.938 1.00 89.31 120 VAL A CA 1
ATOM 973 C C . VAL A 1 120 ? 11.998 2.547 3.210 1.00 89.31 120 VAL A C 1
ATOM 975 O O . VAL A 1 120 ? 10.783 2.420 3.036 1.00 89.31 120 VAL A O 1
ATOM 978 N N . PRO A 1 121 ? 12.640 3.656 2.795 1.00 91.81 121 PRO A N 1
ATOM 979 C CA . PRO A 1 121 ? 11.989 4.663 1.963 1.00 91.81 121 PRO A CA 1
ATOM 980 C C . PRO A 1 121 ? 11.477 4.063 0.648 1.00 91.81 121 PRO A C 1
ATOM 982 O O . PRO A 1 121 ? 12.252 3.511 -0.129 1.00 91.81 121 PRO A O 1
ATOM 985 N N . HIS A 1 122 ? 10.180 4.217 0.365 1.00 93.88 122 HIS A N 1
ATOM 986 C CA . HIS A 1 122 ? 9.551 3.700 -0.858 1.00 93.88 122 HIS A CA 1
ATOM 987 C C . HIS A 1 122 ? 10.248 4.209 -2.133 1.00 93.88 122 HIS A C 1
ATOM 989 O O . HIS A 1 122 ? 10.396 3.464 -3.094 1.00 93.88 122 HIS A O 1
ATOM 995 N N . ARG A 1 123 ? 10.765 5.445 -2.111 1.00 94.19 123 ARG A N 1
ATOM 996 C CA . ARG A 1 123 ? 11.534 6.065 -3.203 1.00 94.19 123 ARG A CA 1
ATOM 997 C C . ARG A 1 123 ? 12.750 5.241 -3.626 1.00 94.19 123 ARG A C 1
ATOM 999 O O . ARG A 1 123 ? 13.051 5.165 -4.812 1.00 94.19 123 ARG A O 1
ATOM 1006 N N . ALA A 1 124 ? 13.415 4.580 -2.675 1.00 93.81 124 ALA A N 1
ATOM 1007 C CA . ALA A 1 124 ? 14.537 3.699 -2.975 1.00 93.81 124 ALA A CA 1
ATOM 1008 C C . ALA A 1 124 ? 14.059 2.454 -3.736 1.00 93.81 124 ALA A C 1
ATOM 1010 O O . ALA A 1 124 ? 14.651 2.076 -4.742 1.00 93.81 124 ALA A O 1
ATOM 1011 N N . ILE A 1 125 ? 12.940 1.872 -3.296 1.00 96.12 125 ILE A N 1
ATOM 1012 C CA . ILE A 1 125 ? 12.322 0.678 -3.887 1.00 96.12 125 ILE A CA 1
ATOM 1013 C C . ILE A 1 125 ? 11.790 0.972 -5.299 1.00 96.12 125 ILE A C 1
ATOM 1015 O O . ILE A 1 125 ? 11.963 0.152 -6.200 1.00 96.12 125 ILE A O 1
ATOM 1019 N N . MET A 1 126 ? 11.213 2.159 -5.527 1.00 97.31 126 MET A N 1
ATOM 1020 C CA . MET A 1 126 ? 10.700 2.578 -6.840 1.00 97.31 126 MET A CA 1
ATOM 1021 C C . MET A 1 126 ? 11.748 2.447 -7.946 1.00 97.31 126 MET A C 1
ATOM 1023 O O . MET A 1 126 ? 11.415 2.006 -9.039 1.00 97.31 126 MET A O 1
ATOM 1027 N N . ARG A 1 127 ? 13.020 2.769 -7.672 1.00 95.94 127 ARG A N 1
ATOM 1028 C CA . ARG A 1 127 ? 14.102 2.672 -8.668 1.00 95.94 127 ARG A CA 1
ATOM 1029 C C . ARG A 1 127 ? 14.284 1.238 -9.176 1.00 95.94 127 ARG A C 1
ATOM 1031 O O . ARG A 1 127 ? 14.428 1.028 -10.377 1.00 95.94 127 ARG A O 1
ATOM 1038 N N . TYR A 1 128 ? 14.193 0.256 -8.278 1.00 95.81 128 TYR A N 1
ATOM 1039 C CA . TYR A 1 128 ? 14.259 -1.164 -8.629 1.00 95.81 128 TYR A CA 1
ATOM 1040 C C . TYR A 1 128 ? 13.005 -1.624 -9.378 1.00 95.81 128 TYR A C 1
ATOM 1042 O O . TYR A 1 128 ? 13.120 -2.304 -10.396 1.00 95.81 128 TYR A O 1
ATOM 1050 N N . ILE A 1 129 ? 11.813 -1.219 -8.925 1.00 97.38 129 ILE A N 1
ATOM 1051 C CA . ILE A 1 129 ? 10.554 -1.562 -9.605 1.00 97.38 129 ILE A CA 1
ATOM 1052 C C . ILE A 1 129 ? 10.557 -1.015 -11.039 1.00 97.38 129 ILE A C 1
ATOM 1054 O O . ILE A 1 129 ? 10.274 -1.763 -11.973 1.00 97.38 129 ILE A O 1
ATOM 1058 N N . LEU A 1 130 ? 10.935 0.251 -11.235 1.00 96.94 130 LEU A N 1
ATOM 1059 C CA . LEU A 1 130 ? 11.008 0.875 -12.558 1.00 96.94 130 LEU A CA 1
ATOM 1060 C C . LEU A 1 130 ? 12.013 0.172 -13.481 1.00 96.94 130 LEU A C 1
ATOM 1062 O O . LEU A 1 130 ? 11.727 0.022 -14.666 1.00 96.94 130 LEU A O 1
ATOM 1066 N N . GLN A 1 131 ? 13.156 -0.283 -12.960 1.00 95.44 131 GLN A N 1
ATOM 1067 C CA . GLN A 1 131 ? 14.169 -0.980 -13.759 1.00 95.44 131 GLN A CA 1
ATOM 1068 C C . GLN A 1 131 ? 13.701 -2.371 -14.219 1.00 95.44 131 GLN A C 1
ATOM 1070 O O . GLN A 1 131 ? 13.916 -2.756 -15.371 1.00 95.44 131 GLN A O 1
ATOM 1075 N N . TYR A 1 132 ? 13.099 -3.147 -13.316 1.00 95.00 132 TYR A N 1
ATOM 1076 C CA . TYR A 1 132 ? 12.914 -4.588 -13.520 1.00 95.00 132 TYR A CA 1
ATOM 1077 C C . TYR A 1 132 ? 11.496 -5.011 -13.902 1.00 95.00 132 TYR A C 1
ATOM 1079 O O . TYR A 1 132 ? 11.292 -6.178 -14.222 1.00 95.00 132 TYR A O 1
ATOM 1087 N N . THR A 1 133 ? 10.527 -4.095 -13.905 1.00 95.31 133 THR A N 1
ATOM 1088 C CA . THR A 1 133 ? 9.115 -4.422 -14.167 1.00 95.31 133 THR A CA 1
ATOM 1089 C C . THR A 1 133 ? 8.484 -3.452 -15.156 1.00 95.31 133 THR A C 1
ATOM 1091 O O . THR A 1 133 ? 8.936 -2.315 -15.298 1.00 95.31 133 THR A O 1
ATOM 1094 N N . GLU A 1 134 ? 7.392 -3.865 -15.786 1.00 94.88 134 GLU A N 1
ATOM 1095 C CA . GLU A 1 134 ? 6.525 -3.020 -16.607 1.00 94.88 134 GLU A CA 1
ATOM 1096 C C . GLU A 1 134 ? 5.237 -2.646 -15.845 1.00 94.88 134 GLU A C 1
ATOM 1098 O O . GLU A 1 134 ? 4.874 -3.301 -14.862 1.00 94.88 134 GLU A O 1
ATOM 1103 N N . PRO A 1 135 ? 4.513 -1.592 -16.268 1.00 97.81 135 PRO A N 1
ATOM 1104 C CA . PRO A 1 135 ? 3.179 -1.302 -15.752 1.00 97.81 135 PRO A CA 1
ATOM 1105 C C . PRO A 1 135 ? 2.262 -2.534 -15.748 1.00 97.81 135 PRO A C 1
ATOM 1107 O O . PRO A 1 135 ? 2.177 -3.273 -16.730 1.00 97.81 135 PRO A O 1
ATOM 1110 N N . GLY A 1 136 ? 1.558 -2.736 -14.634 1.00 96.31 136 GLY A N 1
ATOM 1111 C CA . GLY A 1 136 ? 0.646 -3.860 -14.421 1.00 96.31 136 GLY A CA 1
ATOM 1112 C C . GLY A 1 136 ? 1.300 -5.164 -13.956 1.00 96.31 136 GLY A C 1
ATOM 1113 O O . GLY A 1 136 ? 0.569 -6.050 -13.525 1.00 96.31 136 GLY A O 1
ATOM 1114 N N . ASP A 1 137 ? 2.630 -5.289 -13.983 1.00 96.31 137 ASP A N 1
ATOM 1115 C CA . ASP A 1 137 ? 3.302 -6.507 -13.513 1.00 96.31 137 ASP A CA 1
ATOM 1116 C C . ASP A 1 137 ? 3.093 -6.748 -12.007 1.00 96.31 137 ASP A C 1
ATOM 1118 O O . ASP A 1 137 ? 2.886 -5.815 -11.220 1.00 96.31 137 ASP A O 1
ATOM 1122 N N . LEU A 1 138 ? 3.177 -8.023 -11.612 1.00 97.19 138 LEU A N 1
ATOM 1123 C CA . LEU A 1 138 ? 3.115 -8.456 -10.218 1.00 97.19 138 LEU A CA 1
ATOM 1124 C C . LEU A 1 138 ? 4.451 -8.196 -9.502 1.00 97.19 138 LEU A C 1
ATOM 1126 O O . LEU A 1 138 ? 5.515 -8.536 -10.018 1.00 97.19 138 LEU A O 1
ATOM 1130 N N . VAL A 1 139 ? 4.396 -7.653 -8.285 1.00 97.75 139 VAL A N 1
ATOM 1131 C CA . VAL A 1 139 ? 5.555 -7.452 -7.401 1.00 97.75 139 VAL A CA 1
ATOM 1132 C C . VAL A 1 139 ? 5.267 -8.107 -6.057 1.00 97.75 139 VAL A C 1
ATOM 1134 O O . VAL A 1 139 ? 4.360 -7.686 -5.345 1.00 97.75 139 VAL A O 1
ATOM 1137 N N . GLN A 1 140 ? 6.036 -9.130 -5.694 1.00 97.19 140 GLN A N 1
ATOM 1138 C CA . GLN A 1 140 ? 5.885 -9.806 -4.409 1.00 97.19 140 GLN A CA 1
ATOM 1139 C C . GLN A 1 140 ? 6.892 -9.274 -3.391 1.00 97.19 140 GLN A C 1
ATOM 1141 O O . GLN A 1 140 ? 8.092 -9.226 -3.659 1.00 97.19 140 GLN A O 1
ATOM 1146 N N . ASP A 1 141 ? 6.398 -8.953 -2.201 1.00 97.38 141 ASP A N 1
ATOM 1147 C CA . ASP A 1 141 ? 7.207 -8.707 -1.015 1.00 97.38 141 ASP A CA 1
ATOM 1148 C C . ASP A 1 141 ? 6.718 -9.612 0.120 1.00 97.38 141 ASP A C 1
ATOM 1150 O O . ASP A 1 141 ? 5.668 -9.380 0.722 1.00 97.38 141 ASP A O 1
ATOM 1154 N N . ALA A 1 142 ? 7.470 -10.683 0.376 1.00 93.94 142 ALA A N 1
ATOM 1155 C CA . ALA A 1 142 ? 7.139 -11.678 1.394 1.00 93.94 142 ALA A CA 1
ATOM 1156 C C . ALA A 1 142 ? 7.512 -11.242 2.826 1.00 93.94 142 ALA A C 1
ATOM 1158 O O . ALA A 1 142 ? 7.217 -11.971 3.772 1.00 93.94 142 ALA A O 1
ATOM 1159 N N . PHE A 1 143 ? 8.160 -10.080 2.982 1.00 94.19 143 PHE A N 1
ATOM 1160 C CA . PHE A 1 143 ? 8.569 -9.500 4.264 1.00 94.19 143 PHE A CA 1
ATOM 1161 C C . PHE A 1 143 ? 8.250 -8.003 4.280 1.00 94.19 143 PHE A C 1
ATOM 1163 O O . PHE A 1 143 ? 9.108 -7.153 4.535 1.00 94.19 143 PHE A O 1
ATOM 1170 N N . ALA A 1 144 ? 6.996 -7.688 3.965 1.00 94.88 144 ALA A N 1
ATOM 1171 C CA . ALA A 1 144 ? 6.588 -6.345 3.587 1.00 94.88 144 ALA A CA 1
ATOM 1172 C C . ALA A 1 144 ? 6.717 -5.314 4.716 1.00 94.88 144 ALA A C 1
ATOM 1174 O O . ALA A 1 144 ? 6.809 -4.109 4.441 1.00 94.88 144 ALA A O 1
ATOM 1175 N N . GLY A 1 145 ? 6.696 -5.741 5.984 1.00 93.94 145 GLY A N 1
ATOM 1176 C CA . GLY A 1 145 ? 6.698 -4.846 7.131 1.00 93.94 145 GLY A CA 1
ATOM 1177 C C . GLY A 1 145 ? 5.562 -3.834 7.018 1.00 93.94 145 GLY A C 1
ATOM 1178 O O . GLY A 1 145 ? 4.397 -4.181 6.861 1.00 93.94 145 GLY A O 1
ATOM 1179 N N . SER A 1 146 ? 5.909 -2.547 7.012 1.00 92.88 146 SER A N 1
ATOM 1180 C CA . SER A 1 146 ? 4.942 -1.459 6.824 1.00 92.88 146 SER A CA 1
ATOM 1181 C C . SER A 1 146 ? 4.388 -1.314 5.394 1.00 92.88 146 SER A C 1
ATOM 1183 O O . SER A 1 146 ? 3.716 -0.327 5.120 1.00 92.88 146 SER A O 1
ATOM 1185 N N . GLY A 1 147 ? 4.729 -2.192 4.449 1.00 95.31 147 GLY A N 1
ATOM 1186 C CA . GLY A 1 147 ? 4.171 -2.174 3.092 1.00 95.31 147 GLY A CA 1
ATOM 1187 C C . GLY A 1 147 ? 4.762 -1.124 2.148 1.00 95.31 147 GLY A C 1
ATOM 1188 O O . GLY A 1 147 ? 4.077 -0.662 1.235 1.00 95.31 147 GLY A O 1
ATOM 1189 N N . ALA A 1 148 ? 6.027 -0.731 2.344 1.00 95.88 148 ALA A N 1
ATOM 1190 C CA . ALA A 1 148 ? 6.680 0.295 1.520 1.00 95.88 148 ALA A CA 1
ATOM 1191 C C . ALA A 1 148 ? 6.795 -0.108 0.037 1.00 95.88 148 ALA A C 1
ATOM 1193 O O . ALA A 1 148 ? 6.729 0.760 -0.835 1.00 95.88 148 ALA A O 1
ATOM 1194 N N . THR A 1 149 ? 6.917 -1.407 -0.251 1.00 97.69 149 THR A N 1
ATOM 1195 C CA . THR A 1 149 ? 6.935 -1.938 -1.620 1.00 97.69 149 THR A CA 1
ATOM 1196 C C . THR A 1 149 ? 5.611 -1.719 -2.342 1.00 97.69 149 THR A C 1
ATOM 1198 O O . THR A 1 149 ? 5.618 -1.368 -3.519 1.00 97.69 149 THR A O 1
ATOM 1201 N N . GLY A 1 150 ? 4.475 -1.832 -1.647 1.00 96.75 150 GLY A N 1
ATOM 1202 C CA . GLY A 1 150 ? 3.171 -1.521 -2.235 1.00 96.75 150 GLY A CA 1
ATOM 1203 C C . GLY A 1 150 ? 3.037 -0.042 -2.586 1.00 96.75 150 GLY A C 1
ATOM 1204 O O . GLY A 1 150 ? 2.651 0.283 -3.707 1.00 96.75 150 GLY A O 1
ATOM 1205 N N . ILE A 1 151 ? 3.469 0.848 -1.683 1.00 95.88 151 ILE A N 1
ATOM 1206 C CA . ILE A 1 151 ? 3.499 2.294 -1.948 1.00 95.88 151 ILE A CA 1
ATOM 1207 C C . ILE A 1 151 ? 4.359 2.567 -3.186 1.00 95.88 151 ILE A C 1
ATOM 1209 O O . ILE A 1 151 ? 3.934 3.273 -4.097 1.00 95.88 151 ILE A O 1
ATOM 1213 N N . ALA A 1 152 ? 5.558 1.980 -3.251 1.00 97.69 152 ALA A N 1
ATOM 1214 C CA . ALA A 1 152 ? 6.454 2.136 -4.389 1.00 97.69 152 ALA A CA 1
ATOM 1215 C C . ALA A 1 152 ? 5.820 1.635 -5.698 1.00 97.69 152 ALA A C 1
ATOM 1217 O O . ALA A 1 152 ? 5.878 2.332 -6.710 1.00 97.69 152 ALA A O 1
ATOM 1218 N N . ALA A 1 153 ? 5.176 0.465 -5.677 1.00 98.12 153 ALA A N 1
ATOM 1219 C CA . ALA A 1 153 ? 4.499 -0.119 -6.831 1.00 98.12 153 ALA A CA 1
ATOM 1220 C C . ALA A 1 153 ? 3.372 0.782 -7.362 1.00 98.12 153 ALA A C 1
ATOM 1222 O O . ALA A 1 153 ? 3.260 0.962 -8.575 1.00 98.12 153 ALA A O 1
ATOM 1223 N N . GLN A 1 154 ? 2.577 1.383 -6.472 1.00 96.31 154 GLN A N 1
ATOM 1224 C CA . GLN A 1 154 ? 1.513 2.319 -6.843 1.00 96.31 154 GLN A CA 1
ATOM 1225 C C . GLN A 1 154 ? 2.081 3.637 -7.385 1.00 96.31 154 GLN A C 1
ATOM 1227 O O . GLN A 1 154 ? 1.680 4.097 -8.455 1.00 96.31 154 GLN A O 1
ATOM 1232 N N . LEU A 1 155 ? 3.066 4.219 -6.693 1.00 97.12 155 LEU A N 1
ATOM 1233 C CA . LEU A 1 155 ? 3.646 5.517 -7.050 1.00 97.12 155 LEU A CA 1
ATOM 1234 C C . LEU A 1 155 ? 4.483 5.493 -8.333 1.00 97.12 155 LEU A C 1
ATOM 1236 O O . LEU A 1 155 ? 4.739 6.552 -8.897 1.00 97.12 155 LEU A O 1
ATOM 1240 N N . CYS A 1 156 ? 4.839 4.320 -8.865 1.00 98.44 156 CYS A N 1
ATOM 1241 C CA . CYS A 1 156 ? 5.382 4.220 -10.224 1.00 98.44 156 CYS A CA 1
ATOM 1242 C C . CYS A 1 156 ? 4.383 4.684 -11.307 1.00 98.44 156 CYS A C 1
ATOM 1244 O O . CYS A 1 156 ? 4.788 4.927 -12.443 1.00 98.44 156 CYS A O 1
ATOM 1246 N N . GLY A 1 157 ? 3.091 4.806 -10.978 1.00 97.56 157 GLY A N 1
ATOM 1247 C CA . GLY A 1 157 ? 2.062 5.408 -11.829 1.00 97.56 157 GLY A CA 1
ATOM 1248 C C . GLY A 1 157 ? 1.858 6.911 -11.633 1.00 97.56 157 GLY A C 1
ATOM 1249 O O . GLY A 1 157 ? 1.038 7.492 -12.335 1.00 97.56 157 GLY A O 1
ATOM 1250 N N . ASN A 1 158 ? 2.568 7.548 -10.698 1.00 97.25 158 ASN A N 1
ATOM 1251 C CA . ASN A 1 158 ? 2.451 8.980 -10.446 1.00 97.25 158 ASN A CA 1
ATOM 1252 C C . ASN A 1 158 ? 3.615 9.733 -11.108 1.00 97.25 158 ASN A C 1
ATOM 1254 O O . ASN A 1 158 ? 4.776 9.548 -10.733 1.00 97.25 158 ASN A O 1
ATOM 1258 N N . LYS A 1 159 ? 3.299 10.579 -12.095 1.00 97.75 159 LYS A N 1
ATOM 1259 C CA . LYS A 1 159 ? 4.299 11.295 -12.894 1.00 97.75 159 LYS A CA 1
ATOM 1260 C C . LYS A 1 159 ? 5.173 12.197 -12.028 1.00 97.75 159 LYS A C 1
ATOM 1262 O O . LYS A 1 159 ? 6.394 12.128 -12.127 1.00 97.75 159 LYS A O 1
ATOM 1267 N N . GLU A 1 160 ? 4.565 12.986 -11.150 1.00 97.38 160 GLU A N 1
ATOM 1268 C CA . GLU A 1 160 ? 5.268 13.963 -10.320 1.00 97.38 160 GLU A CA 1
ATOM 1269 C C . GLU A 1 160 ? 6.261 13.282 -9.367 1.00 97.38 160 GLU A C 1
ATOM 1271 O O . GLU A 1 160 ? 7.394 13.739 -9.194 1.00 97.38 160 GLU A O 1
ATOM 1276 N N . VAL A 1 161 ? 5.871 12.152 -8.771 1.00 96.38 161 VAL A N 1
ATOM 1277 C CA . VAL A 1 161 ? 6.749 11.374 -7.892 1.00 96.38 161 VAL A CA 1
ATOM 1278 C C . VAL A 1 161 ? 7.887 10.748 -8.692 1.00 96.38 161 VAL A C 1
ATOM 1280 O O . VAL A 1 161 ? 9.032 10.838 -8.250 1.00 96.38 161 VAL A O 1
ATOM 1283 N N . VAL A 1 162 ? 7.621 10.167 -9.865 1.00 97.75 162 VAL A N 1
ATOM 1284 C CA . VAL A 1 162 ? 8.672 9.607 -10.732 1.00 97.75 162 VAL A CA 1
ATOM 1285 C C . VAL A 1 162 ? 9.664 10.686 -11.175 1.00 97.75 162 VAL A C 1
ATOM 1287 O O . VAL A 1 162 ? 10.872 10.471 -11.078 1.00 97.75 162 VAL A O 1
ATOM 1290 N N . GLU A 1 163 ? 9.192 11.866 -11.578 1.00 96.81 163 GLU A N 1
ATOM 1291 C CA . GLU A 1 163 ? 10.059 12.994 -11.942 1.00 96.81 163 GLU A CA 1
ATOM 1292 C C . GLU A 1 163 ? 10.890 13.480 -10.745 1.00 96.81 163 GLU A C 1
ATOM 1294 O O . GLU A 1 163 ? 12.086 13.750 -10.874 1.00 96.81 163 GLU A O 1
ATOM 1299 N N . SER A 1 164 ? 10.317 13.472 -9.536 1.00 94.94 164 SER A N 1
ATOM 1300 C CA . SER A 1 164 ? 11.041 13.819 -8.305 1.00 94.94 164 SER A CA 1
ATOM 1301 C C . SER A 1 164 ? 12.175 12.847 -7.936 1.00 94.94 164 SER A C 1
ATOM 1303 O O . SER A 1 164 ? 12.966 13.150 -7.039 1.00 94.94 164 SER A O 1
ATOM 1305 N N . LEU A 1 165 ? 12.269 11.673 -8.576 1.00 94.06 165 LEU A N 1
ATOM 1306 C CA . LEU A 1 165 ? 13.402 10.747 -8.430 1.00 94.06 165 LEU A CA 1
ATOM 1307 C C . LEU A 1 165 ? 14.608 11.135 -9.304 1.00 94.06 165 LEU A C 1
ATOM 1309 O O . LEU A 1 165 ? 15.655 10.486 -9.190 1.00 94.06 165 LEU A O 1
ATOM 1313 N N . GLY A 1 166 ? 14.471 12.169 -10.143 1.00 93.94 166 GLY A N 1
ATOM 1314 C CA . GLY A 1 166 ? 15.477 12.619 -11.110 1.00 93.94 166 GLY A CA 1
ATOM 1315 C C . GLY A 1 166 ? 15.280 12.061 -12.523 1.00 93.94 166 GLY A C 1
ATOM 1316 O O . GLY A 1 166 ? 16.194 12.136 -13.337 1.00 93.94 166 GLY A O 1
ATOM 1317 N N . TYR A 1 167 ? 14.115 11.480 -12.819 1.00 95.88 167 TYR A N 1
ATOM 1318 C CA . TYR A 1 167 ? 13.785 10.965 -14.150 1.00 95.88 167 TYR A CA 1
ATOM 1319 C C . TYR A 1 167 ? 12.976 11.985 -14.958 1.00 95.88 167 TYR A C 1
ATOM 1321 O O . TYR A 1 167 ? 12.357 12.885 -14.397 1.00 95.88 167 TYR A O 1
ATOM 1329 N N . LYS A 1 168 ? 12.955 11.838 -16.286 1.00 97.38 168 LYS A N 1
ATOM 1330 C CA . LYS A 1 168 ? 12.076 12.622 -17.173 1.00 97.38 168 LYS A CA 1
ATOM 1331 C C . LYS A 1 168 ? 10.988 11.725 -17.741 1.00 97.38 168 LYS A C 1
ATOM 1333 O O . LYS A 1 168 ? 11.288 10.597 -18.124 1.00 97.38 168 LYS A O 1
ATOM 1338 N N . VAL A 1 169 ? 9.755 12.224 -17.822 1.00 98.06 169 VAL A N 1
ATOM 1339 C CA . VAL A 1 169 ? 8.616 11.478 -18.378 1.00 98.06 169 VAL A CA 1
ATOM 1340 C C . VAL A 1 169 ? 8.000 12.255 -19.539 1.00 98.06 169 VAL A C 1
ATOM 1342 O O . VAL A 1 169 ? 7.570 13.401 -19.371 1.00 98.06 169 VAL A O 1
ATOM 1345 N N . ASP A 1 170 ? 7.960 11.645 -20.723 1.00 97.56 170 ASP A N 1
ATOM 1346 C CA . ASP A 1 170 ? 7.386 12.281 -21.914 1.00 97.56 170 ASP A CA 1
ATOM 1347 C C . ASP A 1 170 ? 5.847 12.174 -21.973 1.00 97.56 170 ASP A C 1
ATOM 1349 O O . ASP A 1 170 ? 5.190 11.772 -21.013 1.00 97.56 170 ASP A O 1
ATOM 1353 N N . SER A 1 171 ? 5.248 12.620 -23.081 1.00 96.81 171 SER A N 1
ATOM 1354 C CA . SER A 1 171 ? 3.794 12.571 -23.296 1.00 96.81 171 SER A CA 1
ATOM 1355 C C . SER A 1 171 ? 3.260 11.180 -23.648 1.00 96.81 171 SER A C 1
ATOM 1357 O O . SER A 1 171 ? 2.048 11.011 -23.726 1.00 96.81 171 SER A O 1
ATOM 1359 N N . ASN A 1 172 ? 4.143 10.217 -23.916 1.00 97.19 172 ASN A N 1
ATOM 1360 C CA . ASN A 1 172 ? 3.817 8.826 -24.228 1.00 97.19 172 ASN A CA 1
ATOM 1361 C C . ASN A 1 172 ? 4.127 7.903 -23.038 1.00 97.19 172 ASN A C 1
ATOM 1363 O O . ASN A 1 172 ? 4.302 6.698 -23.229 1.00 97.19 172 ASN A O 1
ATOM 1367 N N . ASP A 1 173 ? 4.240 8.470 -21.832 1.00 97.94 173 ASP A N 1
ATOM 1368 C CA . ASP A 1 173 ? 4.524 7.758 -20.587 1.00 97.94 173 ASP A CA 1
ATOM 1369 C C . ASP A 1 173 ? 5.874 7.018 -20.573 1.00 97.94 173 ASP A C 1
ATOM 1371 O O . ASP A 1 173 ? 6.096 6.125 -19.750 1.00 97.94 173 ASP A O 1
ATOM 1375 N N . VAL A 1 174 ? 6.814 7.391 -21.448 1.00 98.44 174 VAL A N 1
ATOM 1376 C CA . VAL A 1 174 ? 8.168 6.823 -21.448 1.00 98.44 174 VAL A CA 1
ATOM 1377 C C . VAL A 1 174 ? 9.019 7.548 -20.412 1.00 98.44 174 VAL A C 1
ATOM 1379 O O . VAL A 1 174 ? 9.068 8.779 -20.376 1.00 98.44 174 VAL A O 1
ATOM 1382 N N . ILE A 1 175 ? 9.709 6.771 -19.575 1.00 98.25 175 ILE A N 1
ATOM 1383 C CA . ILE A 1 175 ? 10.596 7.269 -18.526 1.00 98.25 175 ILE A CA 1
ATOM 1384 C C . ILE A 1 175 ? 12.043 7.187 -19.011 1.00 98.25 175 ILE A C 1
ATOM 1386 O O . ILE A 1 175 ? 12.530 6.125 -19.416 1.00 98.25 175 ILE A O 1
ATOM 1390 N N . TYR A 1 176 ? 12.739 8.315 -18.907 1.00 97.06 176 TYR A N 1
ATOM 1391 C CA . TYR A 1 176 ? 14.130 8.486 -19.294 1.00 97.06 176 TYR A CA 1
ATOM 1392 C C . TYR A 1 176 ? 15.008 8.719 -18.067 1.00 97.06 176 TYR A C 1
ATOM 1394 O O . TYR A 1 176 ? 14.640 9.466 -17.153 1.00 97.06 176 TYR A O 1
ATOM 1402 N N . LYS A 1 177 ? 16.193 8.110 -18.080 1.00 93.50 177 LYS A N 1
ATOM 1403 C CA . LYS A 1 177 ? 17.294 8.402 -17.156 1.00 93.50 177 LYS A CA 1
ATOM 1404 C C . LYS A 1 177 ? 18.397 9.152 -17.893 1.00 93.50 177 LYS A C 1
ATOM 1406 O O . LYS A 1 177 ? 18.550 9.002 -19.105 1.00 93.50 177 LYS A O 1
ATOM 1411 N N . GLU A 1 178 ? 19.145 9.965 -17.162 1.00 91.50 178 GLU A N 1
ATOM 1412 C CA . GLU A 1 178 ? 20.348 10.612 -17.683 1.00 91.50 178 GLU A CA 1
ATOM 1413 C C . GLU A 1 178 ? 21.530 9.648 -17.571 1.00 91.50 178 GLU A C 1
ATOM 1415 O O . GLU A 1 178 ? 21.802 9.104 -16.501 1.00 91.50 178 GLU A O 1
ATOM 1420 N N . GLU A 1 179 ? 22.222 9.425 -18.685 1.00 88.69 179 GLU A N 1
ATOM 1421 C CA . GLU A 1 179 ? 23.437 8.616 -18.754 1.00 88.69 179 GLU A CA 1
ATOM 1422 C C . GLU A 1 179 ? 24.518 9.324 -19.566 1.00 88.69 179 GLU A C 1
ATOM 1424 O O . GLU A 1 179 ? 24.235 10.093 -20.487 1.00 88.69 179 GLU A O 1
ATOM 1429 N N . ILE A 1 180 ? 25.782 9.047 -19.246 1.00 86.44 180 ILE A N 1
ATOM 1430 C CA . ILE A 1 180 ? 26.924 9.570 -19.997 1.00 86.44 180 ILE A CA 1
ATOM 1431 C C . ILE A 1 180 ? 27.301 8.554 -21.075 1.00 86.44 180 ILE A C 1
ATOM 1433 O O . ILE A 1 180 ? 27.933 7.537 -20.793 1.00 86.44 180 ILE A O 1
ATOM 1437 N N . ILE A 1 181 ? 26.971 8.862 -22.328 1.00 84.88 181 ILE A N 1
ATOM 1438 C CA . ILE A 1 181 ? 27.338 8.050 -23.492 1.00 84.88 181 ILE A CA 1
ATOM 1439 C C . ILE A 1 181 ? 28.456 8.774 -24.238 1.00 84.88 181 ILE A C 1
ATOM 1441 O O . ILE A 1 181 ? 28.295 9.907 -24.694 1.00 84.88 181 ILE A O 1
ATOM 1445 N N . SER A 1 182 ? 29.627 8.137 -24.333 1.00 86.62 182 SER A N 1
ATOM 1446 C CA . SER A 1 182 ? 30.812 8.703 -25.002 1.00 86.62 182 SER A CA 1
ATOM 1447 C C . SER A 1 182 ? 31.196 10.109 -24.501 1.00 86.62 182 SER A C 1
ATOM 1449 O O . SER A 1 182 ? 31.597 10.972 -25.282 1.00 86.62 182 SER A O 1
ATOM 1451 N N . GLY A 1 183 ? 31.062 10.348 -23.192 1.00 87.12 183 GLY A N 1
ATOM 1452 C CA . GLY A 1 183 ? 31.404 11.624 -22.554 1.00 87.12 183 GLY A CA 1
ATOM 1453 C C . GLY A 1 183 ? 30.355 12.731 -22.710 1.00 87.12 183 GLY A C 1
ATOM 1454 O O . GLY A 1 183 ? 30.650 13.877 -22.379 1.00 87.12 183 GLY A O 1
ATOM 1455 N N . LYS A 1 184 ? 29.151 12.419 -23.206 1.00 89.00 184 LYS A N 1
ATOM 1456 C CA . LYS A 1 184 ? 28.031 13.364 -23.311 1.00 89.00 184 LYS A CA 1
ATOM 1457 C C . LYS A 1 184 ? 26.814 12.860 -22.549 1.00 89.00 184 LYS A C 1
ATOM 1459 O O . LYS A 1 184 ? 26.439 11.697 -22.683 1.00 89.00 184 LYS A O 1
ATOM 1464 N N . GLU A 1 185 ? 26.180 13.755 -21.803 1.00 90.31 185 GLU A N 1
ATOM 1465 C CA . GLU A 1 185 ? 24.888 13.495 -21.169 1.00 90.31 185 GLU A CA 1
ATOM 1466 C C . GLU A 1 185 ? 23.830 13.228 -22.242 1.00 90.31 185 GLU A C 1
ATOM 1468 O O . GLU A 1 185 ? 23.668 13.994 -23.195 1.00 90.31 185 GLU A O 1
ATOM 1473 N N . SER A 1 186 ? 23.146 12.100 -22.109 1.00 92.62 186 SER A N 1
ATOM 1474 C CA . SER A 1 186 ? 22.096 11.637 -23.007 1.00 92.62 186 SER A CA 1
ATOM 1475 C C . SER A 1 186 ? 20.922 11.124 -22.183 1.00 92.62 186 SER A C 1
ATOM 1477 O O . SER A 1 186 ? 21.106 10.519 -21.130 1.00 92.62 186 SER A O 1
ATOM 1479 N N . LEU A 1 187 ? 19.705 11.358 -22.672 1.00 94.19 187 LEU A N 1
ATOM 1480 C CA . LEU A 1 187 ? 18.496 10.785 -22.089 1.00 94.19 187 LEU A CA 1
ATOM 1481 C C . LEU A 1 187 ? 18.219 9.436 -22.735 1.00 94.19 187 LEU A C 1
ATOM 1483 O O . LEU A 1 187 ? 17.994 9.361 -23.943 1.00 94.19 187 LEU A O 1
ATOM 1487 N N . VAL A 1 188 ? 18.223 8.384 -21.925 1.00 93.75 188 VAL A N 1
ATOM 1488 C CA . VAL A 1 188 ? 18.015 7.011 -22.382 1.00 93.75 188 VAL A CA 1
ATOM 1489 C C . VAL A 1 188 ? 16.682 6.506 -21.833 1.00 93.75 188 VAL A C 1
ATOM 1491 O O . VAL A 1 188 ? 16.477 6.555 -20.614 1.00 93.75 188 VAL A O 1
ATOM 1494 N N . PRO A 1 189 ? 15.755 6.041 -22.691 1.00 95.56 189 PRO A N 1
ATOM 1495 C CA . PRO A 1 189 ? 14.517 5.431 -22.227 1.00 95.56 189 PRO A CA 1
ATOM 1496 C C . PRO A 1 189 ? 14.830 4.112 -21.517 1.00 95.56 189 PRO A C 1
ATOM 1498 O O . PRO A 1 189 ? 15.607 3.304 -22.025 1.00 95.56 189 PRO A O 1
ATOM 1501 N N . PHE A 1 190 ? 14.222 3.878 -20.353 1.00 94.69 190 PHE A N 1
ATOM 1502 C CA . PHE A 1 190 ? 14.488 2.661 -19.572 1.00 94.69 190 PHE A CA 1
ATOM 1503 C C . PHE A 1 190 ? 13.258 2.042 -18.905 1.00 94.69 190 PHE A C 1
ATOM 1505 O O . PHE A 1 190 ? 13.316 0.887 -18.490 1.00 94.69 190 PHE A O 1
ATOM 1512 N N . SER A 1 191 ? 12.154 2.783 -18.787 1.00 96.19 191 SER A N 1
ATOM 1513 C CA . SER A 1 191 ? 10.922 2.292 -18.165 1.00 96.19 191 SER A CA 1
ATOM 1514 C C . SER A 1 191 ? 9.695 3.023 -18.712 1.00 96.19 191 SER A C 1
ATOM 1516 O O . SER A 1 191 ? 9.807 3.909 -19.563 1.00 96.19 191 SER A O 1
ATOM 1518 N N . LYS A 1 192 ? 8.518 2.651 -18.210 1.00 97.94 192 LYS A N 1
ATOM 1519 C CA . LYS A 1 192 ? 7.229 3.276 -18.514 1.00 97.94 192 LYS A CA 1
ATOM 1520 C C . LYS A 1 192 ? 6.481 3.638 -17.237 1.00 97.94 192 LYS A C 1
ATOM 1522 O O . LYS A 1 192 ? 6.540 2.908 -16.237 1.00 97.94 192 LYS A O 1
ATOM 1527 N N . LEU A 1 193 ? 5.773 4.763 -17.290 1.00 98.44 193 LEU A N 1
ATOM 1528 C CA . LEU A 1 193 ? 4.905 5.224 -16.218 1.00 98.44 193 LEU A CA 1
ATOM 1529 C C . LEU A 1 193 ? 3.729 4.256 -16.070 1.00 98.44 193 LEU A C 1
ATOM 1531 O O . LEU A 1 193 ? 3.116 3.834 -17.048 1.00 98.44 193 LEU A O 1
ATOM 1535 N N . GLY A 1 194 ? 3.427 3.884 -14.831 1.00 98.12 194 GLY A N 1
ATOM 1536 C CA . GLY A 1 194 ? 2.264 3.065 -14.515 1.00 98.12 194 GLY A CA 1
ATOM 1537 C C . GLY A 1 194 ? 2.417 2.285 -13.215 1.00 98.12 194 GLY A C 1
ATOM 1538 O O . GLY A 1 194 ? 3.518 1.910 -12.809 1.00 98.12 194 GLY A O 1
ATOM 1539 N N . ALA A 1 195 ? 1.299 2.039 -12.540 1.00 97.81 195 ALA A N 1
ATOM 1540 C CA . ALA A 1 195 ? 1.297 1.277 -11.298 1.00 97.81 195 ALA A CA 1
ATOM 1541 C C . ALA A 1 195 ? 1.592 -0.211 -11.549 1.00 97.81 195 ALA A C 1
ATOM 1543 O O . ALA A 1 195 ? 1.252 -0.763 -12.598 1.00 97.81 195 ALA A O 1
ATOM 1544 N N . ARG A 1 196 ? 2.209 -0.865 -10.565 1.00 97.69 196 ARG A N 1
ATOM 1545 C CA . ARG A 1 196 ? 2.386 -2.324 -10.497 1.00 97.69 196 ARG A CA 1
ATOM 1546 C C . ARG A 1 196 ? 1.419 -2.916 -9.469 1.00 97.69 196 ARG A C 1
ATOM 1548 O O . ARG A 1 196 ? 0.856 -2.193 -8.646 1.00 97.69 196 ARG A O 1
ATOM 1555 N N . LYS A 1 197 ? 1.204 -4.228 -9.519 1.00 96.88 197 LYS A N 1
ATOM 1556 C CA . LYS A 1 197 ? 0.280 -4.951 -8.636 1.00 96.88 197 LYS A CA 1
ATOM 1557 C C . LYS A 1 197 ? 1.078 -5.664 -7.548 1.00 96.88 197 LYS A C 1
ATOM 1559 O O . LYS A 1 197 ? 1.782 -6.629 -7.823 1.00 96.88 197 LYS A O 1
ATOM 1564 N N . ALA A 1 198 ? 1.011 -5.159 -6.320 1.00 97.06 198 ALA A N 1
ATOM 1565 C CA . ALA A 1 198 ? 1.811 -5.686 -5.221 1.00 97.06 198 ALA A CA 1
ATOM 1566 C C . ALA A 1 198 ? 1.085 -6.797 -4.449 1.00 97.06 198 ALA A C 1
ATOM 1568 O O . ALA A 1 198 ? -0.098 -6.664 -4.143 1.00 97.06 198 ALA A O 1
ATOM 1569 N N . ILE A 1 199 ? 1.817 -7.850 -4.084 1.00 97.19 199 ILE A N 1
ATOM 1570 C CA . ILE A 1 199 ? 1.404 -8.870 -3.116 1.00 97.19 199 ILE A CA 1
ATOM 1571 C C . ILE A 1 199 ? 2.319 -8.717 -1.907 1.00 97.19 199 ILE A C 1
ATOM 1573 O O . ILE A 1 199 ? 3.528 -8.921 -2.012 1.00 97.19 199 ILE A O 1
ATOM 1577 N N . LEU A 1 200 ? 1.741 -8.321 -0.777 1.00 96.56 200 LEU A N 1
ATOM 1578 C CA . LEU A 1 200 ? 2.473 -8.002 0.443 1.00 96.56 200 LEU A CA 1
ATOM 1579 C C . LEU A 1 200 ? 2.130 -9.031 1.515 1.00 96.56 200 LEU A C 1
ATOM 1581 O O . LEU A 1 200 ? 0.956 -9.280 1.785 1.00 96.56 200 LEU A O 1
ATOM 1585 N N . SER A 1 201 ? 3.143 -9.625 2.130 1.00 93.62 201 SER A N 1
ATOM 1586 C CA . SER A 1 201 ? 2.961 -10.586 3.216 1.00 93.62 201 SER A CA 1
ATOM 1587 C C . SER A 1 201 ? 3.884 -10.260 4.377 1.00 93.62 201 SER A C 1
ATOM 1589 O O . SER A 1 201 ? 5.012 -9.809 4.188 1.00 93.62 201 SER A O 1
ATOM 1591 N N . ASP A 1 202 ? 3.377 -10.468 5.586 1.00 92.06 202 ASP A N 1
ATOM 1592 C CA . ASP A 1 202 ? 4.133 -10.362 6.826 1.00 92.06 202 ASP A CA 1
ATOM 1593 C C . ASP A 1 202 ? 3.474 -11.263 7.880 1.00 92.06 202 ASP A C 1
ATOM 1595 O O . ASP A 1 202 ? 2.261 -11.478 7.846 1.00 92.06 202 ASP A O 1
ATOM 1599 N N . LEU A 1 203 ? 4.266 -11.796 8.809 1.00 88.69 203 LEU A N 1
ATOM 1600 C CA . LEU A 1 203 ? 3.762 -12.611 9.921 1.00 88.69 203 LEU A CA 1
ATOM 1601 C C . LEU A 1 203 ? 3.249 -11.751 11.081 1.00 88.69 203 LEU A C 1
ATOM 1603 O O . LEU A 1 203 ? 2.497 -12.227 11.927 1.00 88.69 203 LEU A O 1
ATOM 1607 N N . SER A 1 204 ? 3.682 -10.493 11.155 1.00 87.06 204 SER A N 1
ATOM 1608 C CA . SER A 1 204 ? 3.309 -9.557 12.204 1.00 87.06 204 SER A CA 1
ATOM 1609 C C . SER A 1 204 ? 1.923 -8.960 11.926 1.00 87.06 204 SER A C 1
ATOM 1611 O O . SER A 1 204 ? 1.758 -8.244 10.933 1.00 87.06 204 SER A O 1
ATOM 1613 N N . PRO A 1 205 ? 0.930 -9.150 12.820 1.00 85.38 205 PRO A N 1
ATOM 1614 C CA . PRO A 1 205 ? -0.402 -8.572 12.635 1.00 85.38 205 PRO A CA 1
ATOM 1615 C C . PRO A 1 205 ? -0.377 -7.044 12.524 1.00 85.38 205 PRO A C 1
ATOM 1617 O O . PRO A 1 205 ? -1.097 -6.460 11.718 1.00 85.38 205 PRO A O 1
ATOM 1620 N N . VAL A 1 206 ? 0.498 -6.384 13.294 1.00 88.19 206 VAL A N 1
ATOM 1621 C CA . VAL A 1 206 ? 0.642 -4.923 13.237 1.00 88.19 206 VAL A CA 1
ATOM 1622 C C . VAL A 1 206 ? 1.281 -4.467 11.924 1.00 88.19 206 VAL A C 1
ATOM 1624 O O . VAL A 1 206 ? 0.899 -3.428 11.396 1.00 88.19 206 VAL A O 1
ATOM 1627 N N . ALA A 1 207 ? 2.210 -5.246 11.361 1.00 91.12 207 ALA A N 1
ATOM 1628 C CA . ALA A 1 207 ? 2.816 -4.946 10.067 1.00 91.12 207 ALA A CA 1
ATOM 1629 C C . ALA A 1 207 ? 1.786 -5.051 8.941 1.00 91.12 207 ALA A C 1
ATOM 1631 O O . ALA A 1 207 ? 1.610 -4.099 8.183 1.00 91.12 207 ALA A O 1
ATOM 1632 N N . GLY A 1 208 ? 1.046 -6.165 8.904 1.00 90.44 208 GLY A N 1
ATOM 1633 C CA . GLY A 1 208 ? -0.041 -6.385 7.953 1.00 90.44 208 GLY A CA 1
ATOM 1634 C C . GLY A 1 208 ? -1.090 -5.275 8.015 1.00 90.44 208 GLY A C 1
ATOM 1635 O O . GLY A 1 208 ? -1.433 -4.706 6.982 1.00 90.44 208 GLY A O 1
ATOM 1636 N N . PHE A 1 209 ? -1.512 -4.884 9.221 1.00 89.38 209 PHE A N 1
ATOM 1637 C CA . PHE A 1 209 ? -2.462 -3.789 9.408 1.00 89.38 209 PHE A CA 1
ATOM 1638 C C . PHE A 1 209 ? -1.916 -2.438 8.917 1.00 89.38 209 PHE A C 1
ATOM 1640 O O . PHE A 1 209 ? -2.583 -1.746 8.153 1.00 89.38 209 PHE A O 1
ATOM 1647 N N . ILE A 1 210 ? -0.686 -2.067 9.294 1.00 91.56 210 ILE A N 1
ATOM 1648 C CA . ILE A 1 210 ? -0.050 -0.824 8.821 1.00 91.56 210 ILE A CA 1
ATOM 1649 C C . ILE A 1 210 ? 0.080 -0.831 7.291 1.00 91.56 210 ILE A C 1
ATOM 1651 O O . ILE A 1 210 ? -0.219 0.171 6.642 1.00 91.56 210 ILE A O 1
ATOM 1655 N N . SER A 1 211 ? 0.512 -1.955 6.716 1.00 93.69 211 SER A N 1
ATOM 1656 C CA . SER A 1 211 ? 0.644 -2.153 5.272 1.00 93.69 211 SER A CA 1
ATOM 1657 C C . SER A 1 211 ? -0.696 -1.978 4.555 1.00 93.69 211 SER A C 1
ATOM 1659 O O . SER A 1 211 ? -0.763 -1.235 3.574 1.00 93.69 211 SER A O 1
ATOM 1661 N N . TYR A 1 212 ? -1.765 -2.587 5.076 1.00 92.44 212 TYR A N 1
ATOM 1662 C CA . TYR A 1 212 ? -3.124 -2.437 4.560 1.00 92.44 212 TYR A CA 1
ATOM 1663 C C . TYR A 1 212 ? -3.564 -0.969 4.569 1.00 92.44 212 TYR A C 1
ATOM 1665 O O . TYR A 1 212 ? -3.945 -0.444 3.526 1.00 92.44 212 TYR A O 1
ATOM 1673 N N . ILE A 1 213 ? -3.416 -0.266 5.694 1.00 89.62 213 ILE A N 1
ATOM 1674 C CA . ILE A 1 213 ? -3.797 1.151 5.803 1.00 89.62 213 ILE A CA 1
ATOM 1675 C C . ILE A 1 213 ? -3.011 2.033 4.825 1.00 89.62 213 ILE A C 1
ATOM 1677 O O . ILE A 1 213 ? -3.581 2.932 4.214 1.00 89.62 213 ILE A O 1
ATOM 1681 N N . TYR A 1 214 ? -1.714 1.779 4.639 1.00 89.50 214 TYR A N 1
ATOM 1682 C CA . TYR A 1 214 ? -0.898 2.552 3.701 1.00 89.50 214 TYR A CA 1
ATOM 1683 C C . TYR A 1 214 ? -1.259 2.344 2.233 1.00 89.50 214 TYR A C 1
ATOM 1685 O O . TYR A 1 214 ? -1.041 3.244 1.424 1.00 89.50 214 TYR A O 1
ATOM 1693 N N . ASN A 1 215 ? -1.724 1.147 1.886 1.00 91.62 215 ASN A N 1
ATOM 1694 C CA . ASN A 1 215 ? -1.925 0.735 0.501 1.00 91.62 215 ASN A CA 1
ATOM 1695 C C . ASN A 1 215 ? -3.392 0.743 0.072 1.00 91.62 215 ASN A C 1
ATOM 1697 O O . ASN A 1 215 ? -3.664 0.565 -1.115 1.00 91.62 215 ASN A O 1
ATOM 1701 N N . THR A 1 216 ? -4.314 0.965 1.008 1.00 87.50 216 THR A N 1
ATOM 1702 C CA . THR A 1 216 ? -5.745 1.068 0.728 1.00 87.50 216 THR A CA 1
ATOM 1703 C C . THR A 1 216 ? -6.085 2.497 0.310 1.00 87.50 216 THR A C 1
ATOM 1705 O O . THR A 1 216 ? -5.746 3.442 1.029 1.00 87.50 216 THR A O 1
ATOM 1708 N N . PRO A 1 217 ? -6.753 2.690 -0.841 1.00 79.50 217 PRO A N 1
ATOM 1709 C CA . PRO A 1 217 ? -7.245 4.001 -1.239 1.00 79.50 217 PRO A CA 1
ATOM 1710 C C . PRO A 1 217 ? -8.129 4.610 -0.146 1.00 79.50 217 PRO A C 1
ATOM 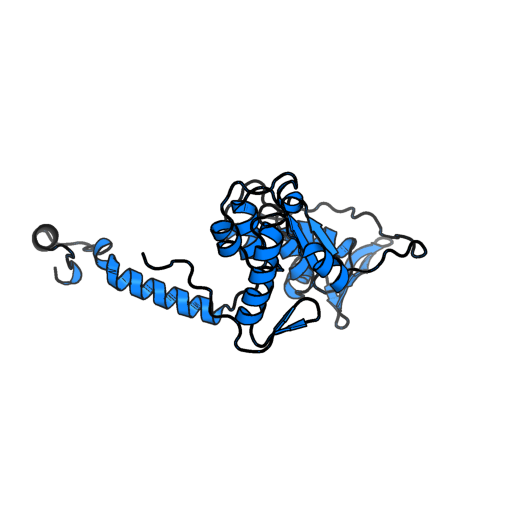1712 O O . PRO A 1 217 ? -8.990 3.937 0.413 1.00 79.50 217 PRO A O 1
ATOM 1715 N N . SER A 1 218 ? -7.942 5.897 0.135 1.00 74.69 218 SER A N 1
ATOM 1716 C CA . SER A 1 218 ? -8.834 6.659 1.013 1.00 74.69 218 SER A CA 1
ATOM 1717 C C . SER A 1 218 ? -9.436 7.834 0.255 1.00 74.69 218 SER A C 1
ATOM 1719 O O . SER A 1 218 ? -8.804 8.383 -0.648 1.00 74.69 218 SER A O 1
ATOM 1721 N N . GLU A 1 219 ? -10.663 8.215 0.615 1.00 79.31 219 GLU A N 1
ATOM 1722 C CA . GLU A 1 219 ? -11.319 9.419 0.103 1.00 79.31 219 GLU A CA 1
ATOM 1723 C C . GLU A 1 219 ? -10.946 10.590 1.037 1.00 79.31 219 GLU A C 1
ATOM 1725 O O . GLU A 1 219 ? -11.401 10.631 2.190 1.00 79.31 219 GLU A O 1
ATOM 1730 N N . PRO A 1 220 ? -10.065 11.522 0.612 1.00 79.88 220 PRO A N 1
ATOM 1731 C CA . PRO A 1 220 ? -9.489 12.504 1.529 1.00 79.88 220 PRO A CA 1
ATOM 1732 C C . PRO A 1 220 ? -10.511 13.506 2.077 1.00 79.88 220 PRO A C 1
ATOM 1734 O O . PRO A 1 220 ? -10.333 14.022 3.183 1.00 79.88 220 PRO A O 1
ATOM 1737 N N . ILE A 1 221 ? -11.567 13.806 1.317 1.00 81.75 221 ILE A N 1
ATOM 1738 C CA . ILE A 1 221 ? -12.583 14.802 1.668 1.00 81.75 221 ILE A CA 1
ATOM 1739 C C . ILE A 1 221 ? -13.500 14.238 2.756 1.00 81.75 221 ILE A C 1
ATOM 1741 O O . ILE A 1 221 ? -13.711 14.888 3.783 1.00 81.75 221 ILE A O 1
ATOM 1745 N N . SER A 1 222 ? -13.989 13.016 2.567 1.00 80.88 222 SER A N 1
ATOM 1746 C CA . SER A 1 222 ? -14.779 12.258 3.530 1.00 80.88 222 SER A CA 1
ATOM 1747 C C . SER A 1 222 ? -13.979 12.033 4.802 1.00 80.88 222 SER A C 1
ATOM 1749 O O . SER A 1 222 ? -14.462 12.355 5.887 1.00 80.88 222 SER A O 1
ATOM 1751 N N . PHE A 1 223 ? -12.720 11.595 4.680 1.00 83.81 223 PHE A N 1
ATOM 1752 C CA . PHE A 1 223 ? -11.836 11.439 5.833 1.00 83.81 223 PHE A CA 1
ATOM 1753 C C . PHE A 1 223 ? -11.687 12.753 6.610 1.00 83.81 223 PHE A C 1
ATOM 1755 O O . PHE A 1 223 ? -11.840 12.776 7.831 1.00 83.81 223 PHE A O 1
ATOM 1762 N N . GLN A 1 224 ? -11.433 13.872 5.922 1.00 88.44 224 GLN A N 1
ATOM 1763 C CA . GLN A 1 224 ? -11.300 15.171 6.579 1.00 88.44 224 GLN A CA 1
ATOM 1764 C C . GLN A 1 224 ? -12.604 15.600 7.267 1.00 88.44 224 GLN A C 1
ATOM 1766 O O . GLN A 1 224 ? -12.565 16.168 8.364 1.00 88.44 224 GLN A O 1
ATOM 1771 N N . HIS A 1 225 ? -13.750 15.366 6.628 1.00 88.94 225 HIS A N 1
ATOM 1772 C CA . HIS A 1 225 ? -15.059 15.673 7.189 1.00 88.94 225 HIS A CA 1
ATOM 1773 C C . HIS A 1 225 ? -15.314 14.877 8.476 1.00 88.94 225 HIS A C 1
ATOM 1775 O O . HIS A 1 225 ? -15.645 15.471 9.509 1.00 88.94 225 HIS A O 1
ATOM 1781 N N . ASP A 1 226 ? -15.083 13.565 8.440 1.00 88.81 226 ASP A N 1
ATOM 1782 C CA . ASP A 1 226 ? -15.247 12.680 9.590 1.00 88.81 226 ASP A CA 1
ATOM 1783 C C . ASP A 1 226 ? -14.267 13.010 10.712 1.00 88.81 226 ASP A C 1
ATOM 1785 O O . ASP A 1 226 ? -14.690 13.179 11.856 1.00 88.81 226 ASP A O 1
ATOM 1789 N N . ALA A 1 227 ? -12.989 13.224 10.394 1.00 90.88 227 ALA A N 1
ATOM 1790 C CA . ALA A 1 227 ? -11.986 13.631 11.370 1.00 90.88 227 ALA A CA 1
ATOM 1791 C C . ALA A 1 227 ? -12.385 14.938 12.076 1.00 90.88 227 ALA A C 1
ATOM 1793 O O . ALA A 1 227 ? -12.351 15.019 13.303 1.00 90.88 227 ALA A O 1
ATOM 1794 N N . LYS A 1 228 ? -12.844 15.956 11.334 1.00 94.50 228 LYS A N 1
ATOM 1795 C CA . LYS A 1 228 ? -13.329 17.220 11.923 1.00 94.50 228 LYS A CA 1
ATOM 1796 C C . LYS A 1 228 ? -14.579 17.026 12.779 1.00 94.50 228 LYS A C 1
ATOM 1798 O O . LYS A 1 228 ? -14.751 17.727 13.775 1.00 94.50 228 LYS A O 1
ATOM 1803 N N . ARG A 1 229 ? -15.486 16.126 12.395 1.00 95.19 229 ARG A N 1
ATOM 1804 C CA . ARG A 1 229 ? -16.662 15.777 13.205 1.00 95.19 229 ARG A CA 1
ATOM 1805 C C . ARG A 1 229 ? -16.237 15.136 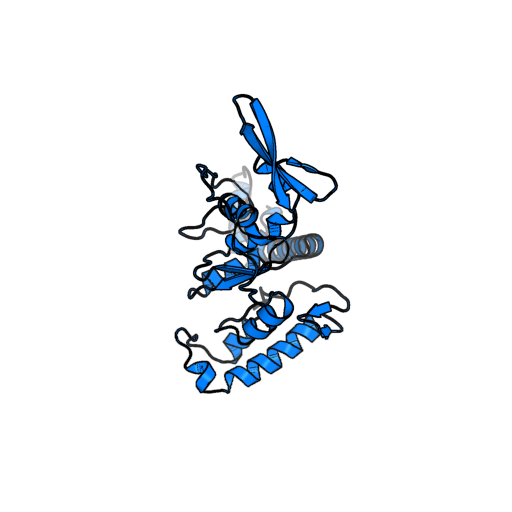14.528 1.00 95.19 229 ARG A C 1
ATOM 1807 O O . ARG A 1 229 ? -16.591 15.673 15.573 1.00 95.19 229 ARG A O 1
ATOM 1814 N N . LEU A 1 230 ? -15.418 14.087 14.478 1.00 95.19 230 LEU A N 1
ATOM 1815 C CA . LEU A 1 230 ? -14.883 13.382 15.647 1.00 95.19 230 LEU A CA 1
ATOM 1816 C C . LEU A 1 230 ? -14.104 14.312 16.585 1.00 95.19 230 LEU A C 1
ATOM 1818 O O . LEU A 1 230 ? -14.301 14.263 17.798 1.00 95.19 230 LEU A O 1
ATOM 1822 N N . LEU A 1 231 ? -13.267 15.201 16.040 1.00 95.50 231 LEU A N 1
ATOM 1823 C CA . LEU A 1 231 ? -12.540 16.196 16.831 1.00 95.50 231 LEU A CA 1
ATOM 1824 C C . LEU A 1 231 ? -13.495 17.145 17.560 1.00 95.50 231 LEU A C 1
ATOM 1826 O O . LEU A 1 231 ? -13.342 17.338 18.760 1.00 95.50 231 LEU A O 1
ATOM 1830 N N . ARG A 1 232 ? -14.522 17.670 16.878 1.00 96.31 232 ARG A N 1
ATOM 1831 C CA . ARG A 1 232 ? -15.529 18.544 17.509 1.00 96.31 232 ARG A CA 1
ATOM 1832 C C . ARG A 1 232 ? -16.332 17.827 18.588 1.00 96.31 232 ARG A C 1
ATOM 1834 O O . ARG A 1 232 ? -16.615 18.412 19.627 1.00 96.31 232 ARG A O 1
ATOM 1841 N N . GLU A 1 233 ? -16.713 16.575 18.359 1.00 96.12 233 GLU A N 1
ATOM 1842 C CA . GLU A 1 233 ? -17.425 15.766 19.356 1.00 96.12 233 GLU A CA 1
ATOM 1843 C C . GLU A 1 233 ? -16.545 15.478 20.579 1.00 96.12 233 GLU A C 1
ATOM 1845 O O . GLU A 1 233 ? -17.010 15.569 21.717 1.00 96.12 233 GLU A O 1
ATOM 1850 N N . THR A 1 234 ? -15.261 15.198 20.348 1.00 95.94 234 THR A N 1
ATOM 1851 C CA . THR A 1 234 ? -14.262 14.972 21.399 1.00 95.94 234 THR A CA 1
ATOM 1852 C C . THR A 1 234 ? -14.016 16.246 22.201 1.00 95.94 234 THR A C 1
ATOM 1854 O O . THR A 1 234 ? -14.083 16.211 23.426 1.00 95.94 234 THR A O 1
ATOM 1857 N N . GLU A 1 235 ? -13.806 17.380 21.536 1.00 94.62 235 GLU A N 1
ATOM 1858 C CA . GLU A 1 235 ? -13.633 18.691 22.168 1.00 94.62 235 GLU A CA 1
ATOM 1859 C C . GLU A 1 235 ? -14.878 19.093 22.966 1.00 94.62 235 GLU A C 1
ATOM 1861 O O . GLU A 1 235 ? -14.771 19.496 24.119 1.00 94.62 235 GLU A O 1
ATOM 1866 N N . LYS A 1 236 ? -16.080 18.882 22.419 1.00 93.31 236 LYS A N 1
ATOM 1867 C CA . LYS A 1 236 ? -17.334 19.138 23.140 1.00 93.31 236 LYS A CA 1
ATOM 1868 C C . LYS A 1 236 ? -17.453 18.301 24.417 1.00 93.31 236 LYS A C 1
ATOM 1870 O O . LYS A 1 236 ? -18.026 18.767 25.397 1.00 93.31 236 LYS A O 1
ATOM 1875 N N . LYS A 1 237 ? -16.964 17.060 24.401 1.00 93.88 237 LYS A N 1
ATOM 1876 C CA . LYS A 1 237 ? -17.097 16.124 25.524 1.00 93.88 237 LYS A CA 1
ATOM 1877 C C . LYS A 1 237 ? -15.988 16.264 26.569 1.00 93.88 237 LYS A C 1
ATOM 1879 O O . LYS A 1 237 ? -16.255 16.106 27.757 1.00 93.88 237 LYS A O 1
ATOM 1884 N N . TYR A 1 238 ? -14.761 16.528 26.134 1.00 94.81 238 TYR A N 1
ATOM 1885 C CA . TYR A 1 238 ? -13.559 16.462 26.970 1.00 94.81 238 TYR A CA 1
ATOM 1886 C C . TYR A 1 238 ? -12.772 17.774 27.022 1.00 94.81 238 TYR A C 1
ATOM 1888 O O . TYR A 1 238 ? -11.798 17.858 27.761 1.00 94.81 238 TYR A O 1
ATOM 1896 N N . GLY A 1 239 ? -13.177 18.805 26.277 1.00 93.19 239 GLY A N 1
ATOM 1897 C CA . GLY A 1 239 ? -12.457 20.079 26.189 1.00 93.19 239 GLY A CA 1
ATOM 1898 C C . GLY A 1 239 ? -12.304 20.791 27.531 1.00 93.19 239 GLY A C 1
ATOM 1899 O O . GLY A 1 239 ? -11.293 21.448 27.756 1.00 93.19 239 GLY A O 1
ATOM 1900 N N . TRP A 1 240 ? -13.245 20.580 28.456 1.00 92.00 240 TRP A N 1
ATOM 1901 C CA . TRP A 1 240 ? -13.170 21.081 29.830 1.00 92.00 240 TRP A CA 1
ATOM 1902 C C . TRP A 1 240 ? -11.887 20.643 30.559 1.00 92.00 240 TRP A C 1
ATOM 1904 O O . TRP A 1 240 ? -11.308 21.427 31.303 1.00 92.00 240 TRP A O 1
ATOM 1914 N N . MET A 1 241 ? -11.378 19.433 30.285 1.00 92.44 241 MET A N 1
ATOM 1915 C CA . MET A 1 241 ? -10.156 18.898 30.911 1.00 92.44 241 MET A CA 1
ATOM 1916 C C . MET A 1 241 ? -8.892 19.666 30.505 1.00 92.44 241 MET A C 1
ATOM 1918 O O . MET A 1 241 ? -7.857 19.543 31.155 1.00 92.44 241 MET A O 1
ATOM 1922 N N . PHE A 1 242 ? -8.964 20.424 29.410 1.00 92.06 242 PHE A N 1
ATOM 1923 C CA . PHE A 1 242 ? -7.844 21.156 28.824 1.00 92.06 242 PHE A CA 1
ATOM 1924 C C . PHE A 1 242 ? -8.005 22.674 28.952 1.00 92.06 242 PHE A C 1
ATOM 1926 O O . PHE A 1 242 ? -7.204 23.422 28.390 1.00 92.06 242 PHE A O 1
ATOM 1933 N N . GLN A 1 243 ? -9.028 23.148 29.669 1.00 91.50 243 GLN A N 1
ATOM 1934 C CA . GLN A 1 243 ? -9.180 24.570 29.940 1.00 91.50 243 GLN A CA 1
ATOM 1935 C C . GLN A 1 243 ? -8.053 25.058 30.857 1.00 91.50 243 GLN A C 1
ATOM 1937 O O . GLN A 1 243 ? -7.684 24.409 31.834 1.00 91.50 243 GLN A O 1
ATOM 1942 N N . THR A 1 244 ? -7.512 26.234 30.548 1.00 89.50 244 THR A N 1
ATOM 1943 C CA . THR A 1 244 ? -6.461 26.876 31.344 1.00 89.50 244 THR A CA 1
ATOM 1944 C C . THR A 1 244 ? -6.789 28.346 31.538 1.00 89.50 244 THR A C 1
ATOM 1946 O O . THR A 1 244 ? -7.119 29.025 30.565 1.00 89.50 244 THR A O 1
ATOM 1949 N N . ALA A 1 245 ? -6.614 28.865 32.752 1.00 87.56 245 ALA A N 1
ATOM 1950 C CA . ALA A 1 245 ? -6.646 30.302 32.992 1.00 87.56 245 ALA A CA 1
ATOM 1951 C C . ALA A 1 245 ? -5.280 30.912 32.628 1.00 87.56 245 ALA A C 1
ATOM 1953 O O . ALA A 1 245 ? -4.254 30.548 33.205 1.00 87.56 245 ALA A O 1
ATOM 1954 N N . HIS A 1 246 ? -5.242 31.816 31.647 1.00 86.56 246 HIS A N 1
ATOM 1955 C CA . HIS A 1 246 ? -3.999 32.461 31.222 1.00 86.56 246 HIS A CA 1
ATOM 1956 C C . HIS A 1 246 ? -3.743 33.734 32.036 1.00 86.56 246 HIS A C 1
ATOM 1958 O O . HIS A 1 246 ? -4.561 34.647 32.007 1.00 86.56 246 HIS A O 1
ATOM 1964 N N . ALA A 1 247 ? -2.602 33.793 32.733 1.00 90.94 247 ALA A N 1
ATOM 1965 C CA . ALA A 1 247 ? -2.218 34.904 33.614 1.00 90.94 247 ALA A CA 1
ATOM 1966 C C . ALA A 1 247 ? -3.325 35.331 34.615 1.00 90.94 247 ALA A C 1
AT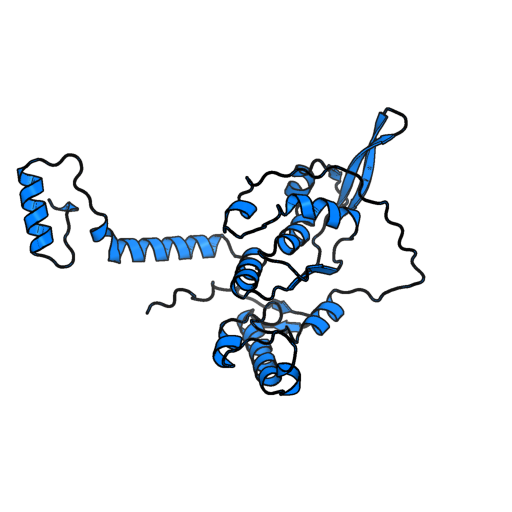OM 1968 O O . ALA A 1 247 ? -3.689 36.509 34.650 1.00 90.94 247 ALA A O 1
ATOM 1969 N N . PRO A 1 248 ? -3.870 34.396 35.421 1.00 92.06 248 PRO A N 1
ATOM 1970 C CA . PRO A 1 248 ? -4.987 34.698 36.308 1.00 92.06 248 PRO A CA 1
ATOM 1971 C C . PRO A 1 248 ? -4.563 35.582 37.484 1.00 92.06 248 PRO A C 1
ATOM 1973 O O . PRO A 1 248 ? -3.428 35.511 37.967 1.00 92.06 248 PRO A O 1
ATOM 1976 N N . THR A 1 249 ? -5.499 36.381 37.991 1.00 94.62 249 THR A N 1
ATOM 1977 C CA . THR A 1 249 ? -5.361 37.024 39.304 1.00 94.62 249 THR A CA 1
ATOM 1978 C C . THR A 1 249 ? -5.555 36.002 40.430 1.00 94.62 249 THR A C 1
ATOM 1980 O O . THR A 1 249 ? -6.073 34.907 40.214 1.00 94.62 249 THR A O 1
ATOM 1983 N N . ASN A 1 250 ? -5.175 36.359 41.662 1.00 95.06 250 ASN A N 1
ATOM 1984 C CA . ASN A 1 250 ? -5.408 35.490 42.823 1.00 95.06 250 ASN A CA 1
ATOM 1985 C C . ASN A 1 250 ? -6.899 35.163 43.018 1.00 95.06 250 ASN A C 1
ATOM 1987 O O . ASN A 1 250 ? -7.228 34.025 43.342 1.00 95.06 250 ASN A O 1
ATOM 1991 N N . ASP A 1 251 ? -7.785 36.128 42.759 1.00 93.88 251 ASP A N 1
ATOM 1992 C CA . ASP A 1 251 ? -9.232 35.929 42.870 1.00 93.88 251 ASP A CA 1
ATOM 1993 C C . ASP A 1 251 ? -9.731 34.909 41.832 1.00 93.88 251 ASP A C 1
ATOM 1995 O O . ASP A 1 251 ? -10.496 34.006 42.163 1.00 93.88 251 ASP A O 1
ATOM 1999 N N . GLN A 1 252 ? -9.232 34.983 40.592 1.00 91.88 252 GLN A N 1
ATOM 2000 C CA . GLN A 1 252 ? -9.562 34.020 39.533 1.00 91.88 252 GLN A CA 1
ATOM 2001 C C . GLN A 1 252 ? -9.014 32.621 39.825 1.00 91.88 252 GLN A C 1
ATOM 2003 O O . GLN A 1 252 ? -9.669 31.626 39.527 1.00 91.88 252 GLN A O 1
ATOM 2008 N N . ILE A 1 253 ? -7.833 32.520 40.445 1.00 93.62 253 ILE A N 1
ATOM 2009 C CA . ILE A 1 253 ? -7.303 31.229 40.908 1.00 93.62 253 ILE A CA 1
ATOM 2010 C C . ILE A 1 253 ? -8.246 30.621 41.947 1.00 93.62 253 ILE A C 1
ATOM 2012 O O . ILE A 1 253 ? -8.562 29.436 41.863 1.00 93.62 253 ILE A O 1
ATOM 2016 N N . GLN A 1 254 ? -8.701 31.415 42.917 1.00 93.94 254 GLN A N 1
ATOM 2017 C CA . GLN A 1 254 ? -9.571 30.919 43.977 1.00 93.94 254 GLN A CA 1
ATOM 2018 C C . GLN A 1 254 ? -10.918 30.439 43.424 1.00 93.94 254 GLN A C 1
ATOM 2020 O O . GLN A 1 254 ? -11.327 29.315 43.713 1.00 93.94 254 GLN A O 1
ATOM 2025 N N . LEU A 1 255 ? -11.546 31.235 42.557 1.00 92.12 255 LEU A N 1
ATOM 2026 C CA . LEU A 1 255 ? -12.784 30.861 41.874 1.00 92.12 255 LEU A CA 1
ATOM 2027 C C . LEU A 1 255 ? -12.612 29.598 41.011 1.00 92.12 255 LEU A C 1
ATOM 2029 O O . LEU A 1 255 ? -13.492 28.741 40.992 1.00 92.12 255 LEU A O 1
ATOM 2033 N N . ALA A 1 256 ? -11.465 29.431 40.344 1.00 92.44 256 ALA A N 1
ATOM 2034 C CA . ALA A 1 256 ? -11.202 28.261 39.505 1.00 92.44 256 ALA A CA 1
ATOM 2035 C C . ALA A 1 256 ? -11.061 26.988 40.347 1.00 92.44 256 ALA A C 1
ATOM 2037 O O . ALA A 1 256 ? -11.577 25.935 39.978 1.00 92.44 256 ALA A O 1
ATOM 2038 N N . VAL A 1 257 ? -10.383 27.079 41.496 1.00 92.94 257 VAL A N 1
ATOM 2039 C CA . VAL A 1 257 ? -10.255 25.964 42.446 1.00 92.94 257 VAL A CA 1
ATOM 2040 C C . VAL A 1 257 ? -11.620 25.576 43.019 1.00 92.94 257 VAL A C 1
ATOM 2042 O O . VAL A 1 257 ? -11.909 24.387 43.153 1.00 92.94 257 VAL A O 1
ATOM 2045 N N . GLU A 1 258 ? -12.469 26.550 43.341 1.00 93.94 258 GLU A N 1
ATOM 2046 C CA . GLU A 1 258 ? -13.837 26.297 43.804 1.00 93.94 258 GLU A CA 1
ATOM 2047 C C . GLU A 1 258 ? -14.687 25.613 42.722 1.00 93.94 258 GLU A C 1
ATOM 2049 O O . GLU A 1 258 ? -15.339 24.607 43.013 1.00 93.94 258 GLU A O 1
ATOM 2054 N N . GLU A 1 259 ? -14.618 26.084 41.474 1.00 92.88 259 GLU A N 1
ATOM 2055 C CA . GLU A 1 259 ? -15.326 25.507 40.323 1.00 92.88 259 GLU A CA 1
ATOM 2056 C C . GLU A 1 259 ? -14.910 24.048 40.066 1.00 92.88 259 GLU A C 1
ATOM 2058 O O . GLU A 1 259 ? -15.775 23.183 39.903 1.00 92.88 259 GLU A O 1
ATOM 2063 N N . ILE A 1 260 ? -13.602 23.756 40.102 1.00 92.75 260 ILE A N 1
ATOM 2064 C CA . ILE A 1 260 ? -13.043 22.400 39.935 1.00 92.75 260 ILE A CA 1
ATOM 2065 C C . ILE A 1 260 ? -13.501 21.459 41.049 1.00 92.75 260 ILE A C 1
ATOM 2067 O O . ILE A 1 260 ? -13.819 20.303 40.785 1.00 92.75 260 ILE A O 1
ATOM 2071 N N . ASN A 1 261 ? -13.534 21.930 42.296 1.00 94.38 261 ASN A N 1
ATOM 2072 C CA . ASN A 1 261 ? -13.932 21.092 43.428 1.00 94.38 261 ASN A CA 1
ATOM 2073 C C . ASN A 1 261 ? -15.449 20.864 43.504 1.00 94.38 261 ASN A C 1
ATOM 2075 O O . ASN A 1 261 ? -15.884 19.919 44.162 1.00 94.38 261 ASN A O 1
ATOM 2079 N N . SER A 1 262 ? -16.248 21.726 42.867 1.00 94.88 262 SER A N 1
ATOM 2080 C CA . SER A 1 262 ? -17.711 21.718 42.990 1.00 94.88 262 SER A CA 1
ATOM 2081 C C . SER A 1 262 ? -18.429 21.009 41.840 1.00 94.88 262 SER A C 1
ATOM 2083 O O . SER A 1 262 ? -19.577 20.600 42.015 1.00 94.88 262 SER A O 1
ATOM 2085 N N . ASN A 1 263 ? -17.784 20.844 40.681 1.00 92.75 263 ASN A N 1
ATOM 2086 C CA . ASN A 1 263 ? -18.418 20.313 39.473 1.00 92.75 263 ASN A CA 1
ATOM 2087 C C . ASN A 1 263 ? -17.646 19.121 38.893 1.00 92.75 263 ASN A C 1
ATOM 2089 O O . ASN A 1 263 ? -16.423 19.130 38.826 1.00 92.75 263 ASN A O 1
ATOM 2093 N N . GLU A 1 264 ? -18.366 18.116 38.384 1.00 90.88 264 GLU A N 1
ATOM 2094 C CA . GLU A 1 264 ? -17.751 16.984 37.665 1.00 90.88 264 GLU A CA 1
ATOM 2095 C C . GLU A 1 264 ? -17.197 17.381 36.284 1.00 90.88 264 GLU A C 1
ATOM 2097 O O . GLU A 1 264 ? -16.309 16.718 35.752 1.00 90.88 264 GLU A O 1
ATOM 2102 N N . ILE A 1 265 ? -17.739 18.453 35.698 1.00 92.19 265 ILE A N 1
ATOM 2103 C CA . ILE A 1 265 ? -17.338 19.035 34.411 1.00 92.19 265 ILE A CA 1
ATOM 2104 C C . ILE A 1 265 ? -17.171 20.549 34.637 1.00 92.19 265 ILE A C 1
ATOM 2106 O O . ILE A 1 265 ? -18.083 21.311 34.307 1.00 92.19 265 ILE A O 1
ATOM 2110 N N . PRO A 1 266 ? -16.075 20.984 35.285 1.00 90.94 266 PRO A N 1
ATOM 2111 C CA . PRO A 1 266 ? -15.837 22.394 35.582 1.00 90.94 266 PRO A CA 1
ATOM 2112 C C . PRO A 1 266 ? -15.685 23.225 34.307 1.00 90.94 266 PRO A C 1
ATOM 2114 O O . PRO A 1 266 ? -15.122 22.752 33.319 1.00 90.94 266 PRO A O 1
ATOM 2117 N N . ASP A 1 267 ? -16.163 24.471 34.341 1.00 90.12 267 ASP A N 1
ATOM 2118 C CA . ASP A 1 267 ? -16.044 25.414 33.224 1.00 90.12 267 ASP A CA 1
ATOM 2119 C C . ASP A 1 267 ? -15.255 26.670 33.620 1.00 90.12 267 ASP A C 1
ATOM 2121 O O . ASP A 1 267 ? -15.805 27.697 34.023 1.00 90.12 267 ASP A O 1
ATOM 2125 N N . LEU A 1 268 ? -13.939 26.601 33.440 1.00 88.00 268 LEU A N 1
ATOM 2126 C CA . LEU A 1 268 ? -13.000 27.686 33.719 1.00 88.00 268 LEU A CA 1
ATOM 2127 C C . LEU A 1 268 ? -13.126 28.869 32.748 1.00 88.00 268 LEU A C 1
ATOM 2129 O O . LEU A 1 268 ? -12.503 29.900 32.973 1.00 88.00 268 LEU A O 1
ATOM 2133 N N . GLY A 1 269 ? -13.922 28.761 31.676 1.00 80.19 269 GLY A N 1
ATOM 2134 C CA . GLY A 1 269 ? -14.209 29.893 30.788 1.00 80.19 269 GLY A CA 1
ATOM 2135 C C . GLY A 1 269 ? -15.104 30.962 31.426 1.00 80.19 269 GLY A C 1
ATOM 2136 O O . GLY A 1 269 ? -15.242 32.054 30.875 1.00 80.19 269 GLY A O 1
ATOM 2137 N N . LYS A 1 270 ? -15.727 30.648 32.567 1.00 70.44 270 LYS A N 1
ATOM 2138 C CA . LYS A 1 270 ? -16.610 31.546 33.324 1.00 70.44 270 LYS A CA 1
ATOM 2139 C C . LYS A 1 270 ? -15.932 32.199 34.532 1.00 70.44 270 LYS A C 1
ATOM 2141 O O . LYS A 1 270 ? -16.600 32.940 35.253 1.00 70.44 270 LYS A O 1
ATOM 2146 N N . VAL A 1 271 ? -14.650 31.902 34.747 1.00 71.00 271 VAL A N 1
ATOM 2147 C CA . VAL A 1 271 ? -13.858 32.288 35.919 1.00 71.00 271 VAL A CA 1
ATOM 2148 C C . VAL A 1 271 ? -12.889 33.426 35.601 1.00 71.00 271 VAL A C 1
ATOM 2150 O O . VAL A 1 271 ? -12.278 33.411 34.511 1.00 71.00 271 VAL A O 1
#

Sequence (271 aa):
MTDLFIPTQQTSGPVECLGQTFPSDEARREHYLKLLAEKLKDPEFRKIEGFPIGSDDAILELSDPPYYTACPNPFVEDFIQHYGKSYDSSVPYIKEPFFADVSEGKYDPLYKLHPYHTKVPHRAIMRYILQYTEPGDLVQDAFAGSGATGIAAQLCGNKEVVESLGYKVDSNDVIYKEEIISGKESLVPFSKLGARKAILSDLSPVAGFISYIYNTPSEPISFQHDAKRLLRETEKKYGWMFQTAHAPTNDQIQLAVEEINSNEIPDLGKV

Radius of gyration: 25.53 Å; chains: 1; bounding box: 55×65×69 Å

InterPro domains:
  IPR002941 DNA methylase N-4/N-6 [PF01555] (114-164)
  IPR029063 S-adenosyl-L-methionine-dependent methyltransferase superfamily [G3DSA:3.40.50.150] (71-213)
  IPR029063 S-adenosyl-L-methionine-dependent methyltransferase superfamily [SSF53335] (29-157)

Foldseek 3Di:
DPPPCDPQPFDQAWDDDLNDIDGGLVRVQVVVLVVLLVCVPDPVQCPPPLADPDDSVVQSVLARPDQGTLGPRPCVVSVCVRQHDDDDPVDDQDFDDDDDDQDDDCPDCLSVVDDWPPDDALLSLLSVCFRRHAASHEDEDAACQLQSVLVSLQCLQPQVSLVVSVWDADPQQFIWDWDQDPNDTDTDTRGGRHGYHYDYHHSDSVRSVSSCVSNDDDDVVSVVVVVVVVVVVCCVVCVLVVDDDDPDDPVLVVVQVVQVVPDPRGDSVVD

Secondary structure (DSSP, 8-state):
---TTPPP---SS-EEETTEEESSHHHHHHHHHHHHHHHTT-TTGGGSTT--SS-HHHHHHT-BTTTB-SSS-TTHHHHHHHH-----TTS--------S-----TT-HHHHSS--TTPPPHHHHHHHHHHH--TT-EEEETT-TTTHHHHHHHHTT-HHHHHTTT-EE-TT-EEEEEEEETTEEEEEEEEE----EEEE--S-HHHHHHHHHHHS---HHHHHHHHHHHHHHHHHHHGGGG---SS--HHHHHHHHHHHHH-SS--GGG-

Organism: NCBI:txid1389932

pLDDT: mean 90.07, std 11.63, range [30.08, 98.5]